Protein AF-0000000072265181 (afdb_homodimer)

InterPro domains:
  IPR001845 HTH ArsR-type DNA-binding domain [PF01022] (28-72)
  IPR001845 HTH ArsR-type DNA-binding domain [PR00778] (22-37)
  IPR001845 HTH ArsR-type DNA-binding domain [PR00778] (54-69)
  IPR001845 HTH ArsR-type DNA-binding domain [PR00778] (69-84)
  IPR001845 HTH ArsR-type DNA-binding domain [PS50987] (10-104)
  IPR001845 HTH ArsR-type DNA-binding domain [SM00418] (20-98)
  IPR011991 ArsR-like helix-turn-helix domain [cd00090] (22-88)
  IPR036388 Winged helix-like DNA-binding domain superfamily [G3DSA:1.10.10.10] (6-107)
  IPR036390 Winged helix DNA-binding domain superfamily [SSF46785] (11-101)
  IPR051011 Metal-responsive transcriptional regulator [PTHR43132] (14-103)

Secondary structure (DSSP, 8-state):
--TTSS-HHHHHHHHHHHHHHHHHH-SHHHHHHHHHHHS--EEHHHHHHHH-PPTTHHHHHHHHHHHTTSEEEEEETTEEEEEE-SSHHHHHHHHHIIIIISGGGG-/--TTSS-HHHHHHHHHHHHHHHHHH-SHHHHHHHHHHHS--EEHHHHHHHH-PPTTHHHHHHHHHHHTTSEEEEEETTEEEEEE-SSHHHHHHHHHIIIIISGGGG-

Solvent-accessible surface area (backbone atoms only — not comparable to full-atom values): 11693 Å² total; per-residue (Å²): 133,67,69,76,75,50,50,66,66,55,48,50,53,50,26,45,56,50,12,51,53,30,45,65,43,27,34,39,68,43,35,50,50,53,53,54,24,70,76,39,72,43,36,61,68,55,48,30,69,72,69,66,47,52,82,66,56,40,57,51,44,52,47,54,37,40,75,70,61,42,34,48,74,49,76,54,93,94,42,53,31,38,31,54,35,95,44,69,58,44,55,49,49,53,45,48,41,54,58,58,55,53,52,61,57,73,107,132,66,71,77,75,49,51,66,66,56,48,50,53,50,27,43,54,50,12,52,53,30,45,65,43,28,33,39,68,41,34,50,50,53,53,55,25,70,76,40,71,44,37,61,67,55,48,29,68,72,70,65,47,51,82,67,56,42,58,51,46,52,47,53,37,40,76,68,61,42,33,48,76,48,77,55,93,94,42,52,31,36,32,54,35,95,43,70,58,44,55,48,49,52,47,48,40,54,60,60,54,54,52,61,58,73,105

Nearest PDB structures (foldseek):
  3pqk-assembly2_D  TM=9.375E-01  e=7.322E-11  Xylella fastidiosa
  3pqj-assembly2_C  TM=9.089E-01  e=2.698E-10  Xylella fastidiosa
  6o8o-assembly2_D  TM=9.304E-01  e=1.712E-08  Rhodobacter capsulatus
  6o8m-assembly1_A  TM=9.553E-01  e=7.104E-08  Rhodobacter capsulatus
  4ooi-assembly1_A  TM=9.614E-01  e=3.965E-07  Vibrio cholerae O1 biovar El Tor str. N16961

pLDDT: mean 86.35, std 15.57, range [28.67, 97.94]

Foldseek 3Di:
DCCPPQPPVNVVVVVVLVVVLCVLCVDPLLLVVLLVLLVHKDWLVRSCVVVVDDPPVSVVNVVSCVVNVQWDWDDDDPIIMIHGDPDPNSVVSVVCCVVPVVVVVVD/DCCPPQPPVNVVVVVVLVVVLCVLCVDPLLLVVLLVLLVHKDWLVRSCVVVVDDPPVSVVNVVSCVVNVQWDWDDDDPIIMIHGDPDPNSVVSVVCCVVPVVVVVVD

Sequence (214 aa):
MDTRLVTREQMEARANEVAELLKTLSHPARLMLACTLAEGEYSVGELEEMLGIRQPTLSQQLGVLREADIVETRREAKQIYYRLVETKAAKLIDALYGIFCKEGTDSMDTRLVTREQMEARANEVAELLKTLSHPARLMLACTLAEGEYSVGELEEMLGIRQPTLSQQLGVLREADIVETRREAKQIYYRLVETKAAKLIDALYGIFCKEGTDS

Organism: Brucella abortus (strain 2308) (NCBI:txid359391)

Radius of gyration: 18.66 Å; Cα contacts (8 Å, |Δi|>4): 256; chains: 2; bounding box: 38×56×42 Å

Structure (mmCIF, N/CA/C/O backbone):
data_AF-0000000072265181-model_v1
#
loop_
_entity.id
_entity.type
_entity.pdbx_description
1 polymer 'Bacterial regulatory protein, ArsR family'
#
loop_
_atom_site.group_PDB
_atom_site.id
_atom_site.type_symbol
_atom_site.label_atom_id
_atom_site.label_alt_id
_atom_site.label_comp_id
_atom_site.label_asym_id
_atom_site.label_entity_id
_atom_site.label_seq_id
_atom_site.pdbx_PDB_ins_code
_atom_site.Cartn_x
_atom_site.Cartn_y
_atom_site.Cartn_z
_atom_site.occupancy
_atom_site.B_iso_or_equiv
_atom_site.auth_seq_id
_atom_site.auth_comp_id
_atom_site.auth_asym_id
_atom_site.auth_atom_id
_atom_site.pdbx_PDB_model_num
ATOM 1 N N . MET A 1 1 ? 14.914 -8.523 -13.258 1 34.69 1 MET A N 1
ATOM 2 C CA . MET A 1 1 ? 15.578 -8.398 -11.961 1 34.69 1 MET A CA 1
ATOM 3 C C . MET A 1 1 ? 15.289 -9.609 -11.086 1 34.69 1 MET A C 1
ATOM 5 O O . MET A 1 1 ? 14.133 -9.992 -10.914 1 34.69 1 MET A O 1
ATOM 9 N N . ASP A 1 2 ? 16.234 -10.539 -10.82 1 42.81 2 ASP A N 1
ATOM 10 C CA . ASP A 1 2 ? 16.203 -11.945 -10.445 1 42.81 2 ASP A CA 1
ATOM 11 C C . ASP A 1 2 ? 15.625 -12.125 -9.039 1 42.81 2 ASP A C 1
ATOM 13 O O . ASP A 1 2 ? 16.297 -11.859 -8.047 1 42.81 2 ASP A O 1
ATOM 17 N N . THR A 1 3 ? 14.43 -11.641 -8.797 1 48.19 3 THR A N 1
ATOM 18 C CA . THR A 1 3 ? 13.812 -12.227 -7.617 1 48.19 3 THR A CA 1
ATOM 19 C C . THR A 1 3 ? 14.359 -13.625 -7.359 1 48.19 3 THR A C 1
ATOM 21 O O . THR A 1 3 ? 14.016 -14.258 -6.359 1 48.19 3 THR A O 1
ATOM 24 N N . ARG A 1 4 ? 15.023 -14.18 -8.438 1 48.34 4 ARG A N 1
ATOM 25 C CA . ARG A 1 4 ? 15.602 -15.516 -8.453 1 48.34 4 ARG A CA 1
ATOM 26 C C . ARG A 1 4 ? 16.594 -15.703 -7.305 1 48.34 4 ARG A C 1
ATOM 28 O O . ARG A 1 4 ? 16.75 -16.812 -6.785 1 48.34 4 ARG A O 1
ATOM 35 N N . LEU A 1 5 ? 17.406 -14.539 -7.031 1 56.09 5 LEU A N 1
ATOM 36 C CA . LEU A 1 5 ? 18.5 -14.836 -6.113 1 56.09 5 LEU A CA 1
ATOM 37 C C . LEU A 1 5 ? 18.047 -14.688 -4.664 1 56.09 5 LEU A C 1
ATOM 39 O O . LEU A 1 5 ? 18.812 -14.977 -3.738 1 56.09 5 LEU A O 1
ATOM 43 N N . VAL A 1 6 ? 16.891 -14.07 -4.543 1 62.47 6 VAL A N 1
ATOM 44 C CA . VAL A 1 6 ? 16.531 -13.93 -3.135 1 62.47 6 VAL A CA 1
ATOM 45 C C . VAL A 1 6 ? 15.906 -15.227 -2.631 1 62.47 6 VAL A C 1
ATOM 47 O O . VAL A 1 6 ? 15.117 -15.859 -3.342 1 62.47 6 VAL A O 1
ATOM 50 N N . THR A 1 7 ? 16.609 -15.82 -1.624 1 75.56 7 THR A N 1
ATOM 51 C CA . THR A 1 7 ? 16.062 -17.031 -1.011 1 75.56 7 THR A CA 1
ATOM 52 C C . THR A 1 7 ? 14.594 -16.812 -0.619 1 75.56 7 THR A C 1
ATOM 54 O O . THR A 1 7 ? 14.141 -15.664 -0.517 1 75.56 7 THR A O 1
ATOM 57 N N . ARG A 1 8 ? 13.836 -17.812 -0.642 1 80.44 8 ARG A N 1
ATOM 58 C CA . ARG A 1 8 ? 12.438 -17.781 -0.222 1 80.44 8 ARG A CA 1
ATOM 59 C C . ARG A 1 8 ? 12.289 -17.094 1.126 1 80.44 8 ARG A C 1
ATOM 61 O O . ARG A 1 8 ? 11.344 -16.328 1.337 1 80.44 8 ARG A O 1
ATOM 68 N N . GLU A 1 9 ? 13.234 -17.359 2.012 1 83.25 9 GLU A N 1
ATOM 69 C CA . GLU A 1 9 ? 13.195 -16.781 3.35 1 83.25 9 GLU A CA 1
ATOM 70 C C . GLU A 1 9 ? 13.352 -15.258 3.299 1 83.25 9 GLU A C 1
ATOM 72 O O . GLU A 1 9 ? 12.695 -14.539 4.043 1 83.25 9 GLU A O 1
ATOM 77 N N . GLN A 1 10 ? 14.219 -14.852 2.512 1 83.44 10 GLN A N 1
ATOM 78 C CA . GLN A 1 10 ? 14.453 -13.422 2.361 1 83.44 10 GLN A CA 1
ATOM 79 C C . GLN A 1 10 ? 13.242 -12.727 1.738 1 83.44 10 GLN A C 1
ATOM 81 O O . GLN A 1 10 ? 12.883 -11.617 2.131 1 83.44 10 GLN A O 1
ATOM 86 N N . MET A 1 11 ? 12.664 -13.438 0.841 1 83 11 MET A N 1
ATOM 87 C CA . MET A 1 11 ? 11.461 -12.891 0.211 1 83 11 MET A CA 1
ATOM 88 C C . MET A 1 11 ? 10.328 -12.75 1.225 1 83 11 MET A C 1
ATOM 90 O O . MET A 1 11 ? 9.633 -11.734 1.239 1 83 11 MET A O 1
ATOM 94 N N . GLU A 1 12 ? 10.188 -13.711 2.035 1 88.12 12 GLU A N 1
ATOM 95 C CA . GLU A 1 12 ? 9.148 -13.695 3.055 1 88.12 12 GLU A CA 1
ATOM 96 C C . GLU A 1 12 ? 9.367 -12.57 4.055 1 88.12 12 GLU A C 1
ATOM 98 O O . GLU A 1 12 ? 8.414 -11.891 4.457 1 88.12 12 GLU A O 1
ATOM 103 N N . ALA A 1 13 ? 10.609 -12.43 4.469 1 88.75 13 ALA A N 1
ATOM 104 C CA . ALA A 1 13 ? 10.93 -11.367 5.422 1 88.75 13 ALA A CA 1
ATOM 105 C C . ALA A 1 13 ? 10.633 -9.992 4.832 1 88.75 13 ALA A C 1
ATOM 107 O O . ALA A 1 13 ? 10.07 -9.133 5.508 1 88.75 13 ALA A O 1
ATOM 108 N N . ARG A 1 14 ? 10.984 -9.836 3.648 1 87.56 14 ARG A N 1
ATOM 109 C CA . ARG A 1 14 ? 10.734 -8.562 2.979 1 87.56 14 ARG A CA 1
ATOM 110 C C . ARG A 1 14 ? 9.242 -8.328 2.777 1 87.56 14 ARG A C 1
ATOM 112 O O . ARG A 1 14 ? 8.75 -7.219 2.973 1 87.56 14 ARG A O 1
ATOM 119 N N . ALA A 1 15 ? 8.617 -9.43 2.369 1 90.44 15 ALA A N 1
ATOM 120 C CA . ALA A 1 15 ? 7.168 -9.336 2.189 1 90.44 15 ALA A CA 1
ATOM 121 C C . ALA A 1 15 ? 6.48 -8.938 3.492 1 90.44 15 ALA A C 1
ATOM 123 O O . ALA A 1 15 ? 5.535 -8.141 3.486 1 90.44 15 ALA A O 1
ATOM 124 N N . ASN A 1 16 ? 6.969 -9.453 4.609 1 93.44 16 ASN A N 1
ATOM 125 C CA . ASN A 1 16 ? 6.402 -9.109 5.91 1 93.44 16 ASN A CA 1
ATOM 126 C C . ASN A 1 16 ? 6.605 -7.637 6.242 1 93.44 16 ASN A C 1
ATOM 128 O O . ASN A 1 16 ? 5.684 -6.973 6.723 1 93.44 16 ASN A O 1
ATOM 132 N N . GLU A 1 17 ? 7.738 -7.199 6.016 1 90.06 17 GLU A N 1
ATOM 133 C CA . GLU A 1 17 ? 8.055 -5.793 6.27 1 90.06 17 GLU A CA 1
ATOM 134 C C . GLU A 1 17 ? 7.18 -4.875 5.422 1 90.06 17 GLU A C 1
ATOM 136 O O . GLU A 1 17 ? 6.598 -3.914 5.934 1 90.06 17 GLU A O 1
ATOM 141 N N . VAL A 1 18 ? 7.098 -5.203 4.172 1 91.44 18 VAL A N 1
ATOM 142 C CA . VAL A 1 18 ? 6.336 -4.387 3.236 1 91.44 18 VAL A CA 1
ATOM 143 C C . VAL A 1 18 ? 4.852 -4.441 3.592 1 91.44 18 VAL A C 1
ATOM 145 O O . VAL A 1 18 ? 4.172 -3.414 3.607 1 91.44 18 VAL A O 1
ATOM 148 N N . ALA A 1 19 ? 4.41 -5.633 3.9 1 94.25 19 ALA A N 1
ATOM 149 C CA . ALA A 1 19 ? 3.006 -5.812 4.258 1 94.25 19 ALA A CA 1
ATOM 150 C C . ALA A 1 19 ? 2.635 -4.965 5.473 1 94.25 19 ALA A C 1
ATOM 152 O O . ALA A 1 19 ? 1.549 -4.383 5.523 1 94.25 19 ALA A O 1
ATOM 153 N N . GLU A 1 20 ? 3.488 -4.898 6.418 1 93.31 20 GLU A N 1
ATOM 154 C CA . GLU A 1 20 ? 3.234 -4.094 7.609 1 93.31 20 GLU A CA 1
ATOM 155 C C . GLU A 1 20 ? 3.121 -2.611 7.258 1 93.31 20 GLU A C 1
ATOM 157 O O . GLU A 1 20 ? 2.273 -1.903 7.805 1 93.31 20 GLU A O 1
ATOM 162 N N . LEU A 1 21 ? 3.971 -2.168 6.438 1 91.88 21 LEU A N 1
ATOM 163 C CA . LEU A 1 21 ? 3.928 -0.782 5.988 1 91.88 21 LEU A CA 1
ATOM 164 C C . LEU A 1 21 ? 2.639 -0.5 5.223 1 91.88 21 LEU A C 1
ATOM 166 O O . LEU A 1 21 ? 1.982 0.517 5.457 1 91.88 21 LEU A O 1
ATOM 170 N N . LEU A 1 22 ? 2.295 -1.417 4.285 1 93.25 22 LEU A N 1
ATOM 171 C CA . LEU A 1 22 ? 1.052 -1.284 3.531 1 93.25 22 LEU A CA 1
ATOM 172 C C . LEU A 1 22 ? -0.151 -1.267 4.469 1 93.25 22 LEU A C 1
ATOM 174 O O . LEU A 1 22 ? -1.077 -0.474 4.281 1 93.25 22 LEU A O 1
ATOM 178 N N . LYS A 1 23 ? -0.094 -2.111 5.465 1 94.19 23 LYS A N 1
ATOM 179 C CA . LYS A 1 23 ? -1.174 -2.154 6.445 1 94.19 23 LYS A CA 1
ATOM 180 C C . LYS A 1 23 ? -1.322 -0.815 7.16 1 94.19 23 LYS A C 1
ATOM 182 O O . LYS A 1 23 ? -2.438 -0.32 7.336 1 94.19 23 LYS A O 1
ATOM 187 N N . THR A 1 24 ? -0.286 -0.257 7.551 1 94.31 24 THR A N 1
ATOM 188 C CA . THR A 1 24 ? -0.3 1.027 8.242 1 94.31 24 THR A CA 1
ATOM 189 C C . THR A 1 24 ? -0.913 2.109 7.355 1 94.31 24 THR A C 1
ATOM 191 O O . THR A 1 24 ? -1.647 2.973 7.84 1 94.31 24 THR A O 1
ATOM 194 N N . LEU A 1 25 ? -0.652 2.027 6.07 1 93.31 25 LEU A N 1
ATOM 195 C CA . LEU A 1 25 ? -1.073 3.068 5.137 1 93.31 25 LEU A CA 1
ATOM 196 C C . LEU A 1 25 ? -2.432 2.736 4.527 1 93.31 25 LEU A C 1
ATOM 198 O O . LEU A 1 25 ? -2.971 3.518 3.742 1 93.31 25 LEU A O 1
ATOM 202 N N . SER A 1 26 ? -2.947 1.544 4.863 1 95.38 26 SER A N 1
ATOM 203 C CA . SER A 1 26 ? -4.203 1.103 4.258 1 95.38 26 SER A CA 1
ATOM 204 C C . SER A 1 26 ? -5.402 1.725 4.961 1 95.38 26 SER A C 1
ATOM 206 O O . SER A 1 26 ? -6.523 1.221 4.855 1 95.38 26 SER A O 1
ATOM 208 N N . HIS A 1 27 ? -5.227 2.709 5.699 1 94.31 27 HIS A N 1
ATOM 209 C CA . HIS A 1 27 ? -6.258 3.523 6.332 1 94.31 27 HIS A CA 1
ATOM 210 C C . HIS A 1 27 ? -6.406 4.867 5.629 1 94.31 27 HIS A C 1
ATOM 212 O O . HIS A 1 27 ? -5.438 5.625 5.512 1 94.31 27 HIS A O 1
ATOM 218 N N . PRO A 1 28 ? -7.691 5.176 5.168 1 93.81 28 PRO A N 1
ATOM 219 C CA . PRO A 1 28 ? -7.852 6.375 4.344 1 93.81 28 PRO A CA 1
ATOM 220 C C . PRO A 1 28 ? -7.344 7.637 5.031 1 93.81 28 PRO A C 1
ATOM 222 O O . PRO A 1 28 ? -6.656 8.453 4.41 1 93.81 28 PRO A O 1
ATOM 225 N N . ALA A 1 29 ? -7.633 7.863 6.219 1 94 29 ALA A N 1
ATOM 226 C CA . ALA A 1 29 ? -7.191 9.055 6.938 1 94 29 ALA A CA 1
ATOM 227 C C . ALA A 1 29 ? -5.672 9.117 7.016 1 94 29 ALA A C 1
ATOM 229 O O . ALA A 1 29 ? -5.074 10.172 6.801 1 94 29 ALA A O 1
ATOM 230 N N . ARG A 1 30 ? -5.086 7.98 7.344 1 94.31 30 ARG A N 1
ATOM 231 C CA . ARG A 1 30 ? -3.629 7.934 7.422 1 94.31 30 ARG A CA 1
ATOM 232 C C . ARG A 1 30 ? -2.998 8.172 6.055 1 94.31 30 ARG A C 1
ATOM 234 O O . ARG A 1 30 ? -1.95 8.812 5.949 1 94.31 30 ARG A O 1
ATOM 241 N N . LEU A 1 31 ? -3.602 7.59 5.07 1 92 31 LEU A N 1
ATOM 242 C CA . LEU A 1 31 ? -3.105 7.801 3.715 1 92 31 LEU A CA 1
ATOM 243 C C . LEU A 1 31 ? -3.168 9.273 3.334 1 92 31 LEU A C 1
ATOM 245 O O . LEU A 1 31 ? -2.211 9.82 2.779 1 92 31 LEU A O 1
ATOM 249 N N . MET A 1 32 ? -4.312 9.922 3.656 1 92.62 32 MET A N 1
ATOM 250 C CA . MET A 1 32 ? -4.465 11.344 3.369 1 92.62 32 MET A CA 1
ATOM 251 C C . MET A 1 32 ? -3.424 12.164 4.121 1 92.62 32 MET A C 1
ATOM 253 O O . MET A 1 32 ? -2.824 13.086 3.555 1 92.62 32 MET A O 1
ATOM 257 N N . LEU A 1 33 ? -3.211 11.828 5.328 1 94.75 33 LEU A N 1
ATOM 258 C CA . LEU A 1 33 ? -2.211 12.508 6.145 1 94.75 33 LEU A CA 1
ATOM 259 C C . LEU A 1 33 ? -0.817 12.336 5.551 1 94.75 33 LEU A C 1
ATOM 261 O O . LEU A 1 33 ? -0.086 13.312 5.379 1 94.75 33 LEU A O 1
ATOM 265 N N . ALA A 1 34 ? -0.45 11.102 5.23 1 92.81 34 ALA A N 1
ATOM 266 C CA . ALA A 1 34 ? 0.875 10.797 4.695 1 92.81 34 ALA A CA 1
ATOM 267 C C . ALA A 1 34 ? 1.109 11.516 3.371 1 92.81 34 ALA A C 1
ATOM 269 O O . ALA A 1 34 ? 2.191 12.062 3.135 1 92.81 34 ALA A O 1
ATOM 270 N N . CYS A 1 35 ? 0.095 11.492 2.525 1 89.44 35 CYS A N 1
ATOM 271 C CA . CYS A 1 35 ? 0.212 12.156 1.232 1 89.44 35 CYS A CA 1
ATOM 272 C C . CYS A 1 35 ? 0.384 13.664 1.407 1 89.44 35 CYS A C 1
ATOM 274 O O . CYS A 1 35 ? 1.188 14.281 0.709 1 89.44 35 CYS A O 1
ATOM 276 N N . THR A 1 36 ? -0.396 14.273 2.248 1 90.69 36 THR A N 1
ATOM 277 C CA . THR A 1 36 ? -0.281 15.695 2.529 1 90.69 36 THR A CA 1
ATOM 278 C C . THR A 1 36 ? 1.115 16.031 3.041 1 90.69 36 THR A C 1
ATOM 280 O O . THR A 1 36 ? 1.732 17 2.584 1 90.69 36 THR A O 1
ATOM 283 N N . LEU A 1 37 ? 1.674 15.195 3.867 1 92.88 37 LEU A N 1
ATOM 284 C CA . LEU A 1 37 ? 2.971 15.445 4.492 1 92.88 37 LEU A CA 1
ATOM 285 C C . LEU A 1 37 ? 4.105 15.203 3.498 1 92.88 37 LEU A C 1
ATOM 287 O O . LEU A 1 37 ? 5.238 15.625 3.734 1 92.88 37 LEU A O 1
ATOM 291 N N . ALA A 1 38 ? 3.797 14.469 2.443 1 88.19 38 ALA A N 1
ATOM 292 C CA . ALA A 1 38 ? 4.77 14.336 1.364 1 88.19 38 ALA A CA 1
ATOM 293 C C . ALA A 1 38 ? 5.012 15.68 0.676 1 88.19 38 ALA A C 1
ATOM 295 O O . ALA A 1 38 ? 6.055 15.891 0.055 1 88.19 38 ALA A O 1
ATOM 296 N N . GLU A 1 39 ? 4.062 16.547 0.812 1 86.69 39 GLU A N 1
ATOM 297 C CA . GLU A 1 39 ? 4.145 17.844 0.149 1 86.69 39 GLU A CA 1
ATOM 298 C C . GLU A 1 39 ? 4.875 18.859 1.02 1 86.69 39 GLU A C 1
ATOM 300 O O . GLU A 1 39 ? 5.281 19.922 0.537 1 86.69 39 GLU A O 1
ATOM 305 N N . GLY A 1 40 ? 4.949 18.562 2.301 1 90.81 40 GLY A N 1
ATOM 306 C CA . GLY A 1 40 ? 5.613 19.5 3.199 1 90.81 40 GLY A CA 1
ATOM 307 C C . GLY A 1 40 ? 5.355 19.203 4.664 1 90.81 40 GLY A C 1
ATOM 308 O O . GLY A 1 40 ? 4.801 18.156 5.004 1 90.81 40 GLY A O 1
ATOM 309 N N . GLU A 1 41 ? 5.898 20.078 5.48 1 95.88 41 GLU A N 1
ATOM 310 C CA . GLU A 1 41 ? 5.695 20.031 6.926 1 95.88 41 GLU A CA 1
ATOM 311 C C . GLU A 1 41 ? 4.461 20.828 7.336 1 95.88 41 GLU A C 1
ATOM 313 O O . GLU A 1 41 ? 4.234 21.938 6.84 1 95.88 41 GLU A O 1
ATOM 318 N N . TYR A 1 42 ? 3.633 20.25 8.227 1 97 42 TYR A N 1
ATOM 319 C CA . TYR A 1 42 ? 2.422 20.938 8.664 1 97 42 TYR A CA 1
ATOM 320 C C . TYR A 1 42 ? 2.184 20.734 10.148 1 97 42 TYR A C 1
ATOM 322 O O . TYR A 1 42 ? 2.547 19.688 10.703 1 97 42 TYR A O 1
ATOM 330 N N . SER A 1 43 ? 1.54 21.734 10.734 1 97.5 43 SER A N 1
ATOM 331 C CA . SER A 1 43 ? 1.146 21.609 12.133 1 97.5 43 SER A CA 1
ATOM 332 C C . SER A 1 43 ? -0.124 20.781 12.281 1 97.5 43 SER A C 1
ATOM 334 O O . SER A 1 43 ? -0.859 20.578 11.312 1 97.5 43 SER A O 1
ATOM 336 N N . VAL A 1 44 ? -0.326 20.328 13.547 1 96.88 44 VAL A N 1
ATOM 337 C CA . VAL A 1 44 ? -1.546 19.578 13.836 1 96.88 44 VAL A CA 1
ATOM 338 C C . VAL A 1 44 ? -2.764 20.406 13.422 1 96.88 44 VAL A C 1
ATOM 340 O O . VAL A 1 44 ? -3.693 19.875 12.805 1 96.88 44 VAL A O 1
ATOM 343 N N . GLY A 1 45 ? -2.752 21.656 13.75 1 95.88 45 GLY A N 1
ATOM 344 C CA . GLY A 1 45 ? -3.855 22.547 13.406 1 95.88 45 GLY A CA 1
ATOM 345 C C . GLY A 1 45 ? -4.062 22.688 11.906 1 95.88 45 GLY A C 1
ATOM 346 O O . GLY A 1 45 ? -5.195 22.672 11.43 1 95.88 45 GLY A O 1
ATOM 347 N N . GLU A 1 46 ? -3.029 22.875 11.102 1 96.12 46 GLU A N 1
ATOM 348 C CA . GLU A 1 46 ? -3.1 22.969 9.641 1 96.12 46 GLU A CA 1
ATOM 349 C C . GLU A 1 46 ? -3.662 21.688 9.039 1 96.12 46 GLU A C 1
ATOM 351 O O . GLU A 1 46 ? -4.484 21.734 8.117 1 96.12 46 GLU A O 1
ATOM 356 N N . LEU A 1 47 ? -3.211 20.5 9.555 1 95.75 47 LEU A N 1
ATOM 357 C CA . LEU A 1 47 ? -3.693 19.219 9.07 1 95.75 47 LEU A CA 1
ATOM 358 C C . LEU A 1 47 ? -5.188 19.062 9.328 1 95.75 47 LEU A C 1
ATOM 360 O O . LEU A 1 47 ? -5.93 18.578 8.469 1 95.75 47 LEU A O 1
ATOM 364 N N . GLU A 1 48 ? -5.613 19.5 10.492 1 94.94 48 GLU A N 1
ATOM 365 C CA . GLU A 1 48 ? -7.035 19.453 10.828 1 94.94 48 GLU A CA 1
ATOM 366 C C . GLU A 1 48 ? -7.859 20.281 9.852 1 94.94 48 GLU A C 1
ATOM 368 O O . GLU A 1 48 ? -8.891 19.828 9.359 1 94.94 48 GLU A O 1
ATOM 373 N N . GLU A 1 49 ? -7.402 21.438 9.555 1 93.38 49 GLU A N 1
ATOM 374 C CA . GLU A 1 49 ? -8.109 22.359 8.664 1 93.38 49 GLU A CA 1
ATOM 375 C C . GLU A 1 49 ? -8.094 21.844 7.227 1 93.38 49 GLU A C 1
ATOM 377 O O . GLU A 1 49 ? -9.125 21.875 6.543 1 93.38 49 GLU A O 1
ATOM 382 N N . MET A 1 50 ? -6.992 21.344 6.758 1 91.62 50 MET A N 1
ATOM 383 C CA . MET A 1 50 ? -6.809 20.938 5.367 1 91.62 50 MET A CA 1
ATOM 384 C C . MET A 1 50 ? -7.586 19.656 5.07 1 91.62 50 MET A C 1
ATOM 386 O O . MET A 1 50 ? -8.133 19.5 3.975 1 91.62 50 MET A O 1
ATOM 390 N N . LEU A 1 51 ? -7.613 18.703 6.047 1 92.81 51 LEU A N 1
ATOM 391 C CA . LEU A 1 51 ? -8.117 17.359 5.758 1 92.81 51 LEU A CA 1
ATOM 392 C C . LEU A 1 51 ? -9.492 17.141 6.391 1 92.81 51 LEU A C 1
ATOM 394 O O . LEU A 1 51 ? -10.195 16.203 6.047 1 92.81 51 LEU A O 1
ATOM 398 N N . GLY A 1 52 ? -9.812 17.969 7.363 1 92.75 52 GLY A N 1
ATOM 399 C CA . GLY A 1 52 ? -11.109 17.859 8.016 1 92.75 52 GLY A CA 1
ATOM 400 C C . GLY A 1 52 ? -11.188 16.703 8.984 1 92.75 52 GLY A C 1
ATOM 401 O O . GLY A 1 52 ? -12.281 16.266 9.352 1 92.75 52 GLY A O 1
ATOM 402 N N . ILE A 1 53 ? -10.047 16.109 9.297 1 91.69 53 ILE A N 1
ATOM 403 C CA . ILE A 1 53 ? -9.992 15.062 10.305 1 91.69 53 ILE A CA 1
ATOM 404 C C . ILE A 1 53 ? -9.898 15.68 11.695 1 91.69 53 ILE A C 1
ATOM 406 O O . ILE A 1 53 ? -8.961 16.438 11.977 1 91.69 53 ILE A O 1
ATOM 410 N N . ARG A 1 54 ? -10.828 15.398 12.555 1 92.38 54 ARG A N 1
ATOM 411 C CA . ARG A 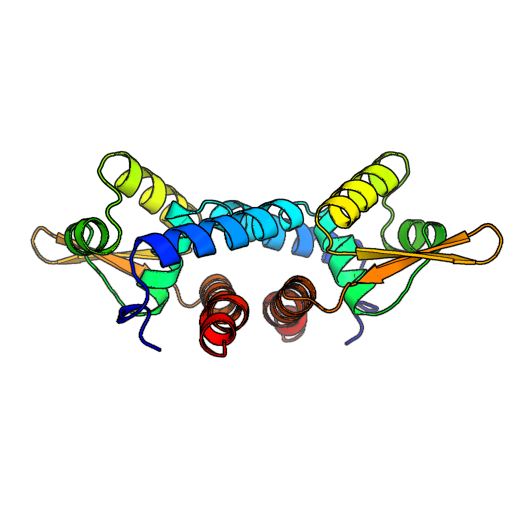1 54 ? -10.914 16.062 13.852 1 92.38 54 ARG A CA 1
ATOM 412 C C . ARG A 1 54 ? -10.336 15.195 14.961 1 92.38 54 ARG A C 1
ATOM 414 O O . ARG A 1 54 ? -10.172 13.984 14.781 1 92.38 54 ARG A O 1
ATOM 421 N N . GLN A 1 55 ? -10.086 15.828 16.016 1 93.44 55 GLN A N 1
ATOM 422 C CA . GLN A 1 55 ? -9.648 15.133 17.219 1 93.44 55 GLN A CA 1
ATOM 423 C C . GLN A 1 55 ? -10.789 14.32 17.828 1 93.44 55 GLN A C 1
ATOM 425 O O . GLN A 1 55 ? -11.961 14.688 17.703 1 93.44 55 GLN A O 1
ATOM 430 N N . PRO A 1 56 ? -10.414 13.133 18.484 1 95.88 56 PRO A N 1
ATOM 431 C CA . PRO A 1 56 ? -9.125 12.508 18.797 1 95.88 56 PRO A CA 1
ATOM 432 C C . PRO A 1 56 ? -8.57 11.688 17.641 1 95.88 56 PRO A C 1
ATOM 434 O O . PRO A 1 56 ? -7.434 11.219 17.688 1 95.88 56 PRO A O 1
ATOM 437 N N . THR A 1 57 ? -9.367 11.516 16.562 1 94.88 57 THR A N 1
ATOM 438 C CA . THR A 1 57 ? -8.992 10.656 15.445 1 94.88 57 THR A CA 1
ATOM 439 C C . THR A 1 57 ? -7.668 11.117 14.836 1 94.88 57 THR A C 1
ATOM 441 O O . THR A 1 57 ? -6.777 10.305 14.586 1 94.88 57 THR A O 1
ATOM 444 N N . LEU A 1 58 ? -7.598 12.406 14.617 1 96.5 58 LEU A N 1
ATOM 445 C CA . LEU A 1 58 ? -6.375 12.953 14.039 1 96.5 58 LEU A CA 1
ATOM 446 C C . LEU A 1 58 ? -5.16 12.555 14.867 1 96.5 58 LEU A C 1
ATOM 448 O O . LEU A 1 58 ? -4.18 12.039 14.328 1 96.5 58 LEU A O 1
ATOM 452 N N . SER A 1 59 ? -5.211 12.781 16.156 1 95.88 59 SER A N 1
ATOM 453 C CA . SER A 1 59 ? -4.102 12.445 17.047 1 95.88 59 SER A CA 1
ATOM 454 C C . SER A 1 59 ? -3.795 10.953 17.016 1 95.88 59 SER A C 1
ATOM 456 O O . SER A 1 59 ? -2.627 10.555 17.016 1 95.88 59 SER A O 1
ATOM 458 N N . GLN A 1 60 ? -4.809 10.242 17.047 1 96.94 60 GLN A N 1
ATOM 459 C CA . GLN A 1 60 ? -4.652 8.789 16.984 1 96.94 60 GLN A CA 1
ATOM 460 C C . GLN A 1 60 ? -3.947 8.359 15.711 1 96.94 60 GLN A C 1
ATOM 462 O O . GLN A 1 60 ? -3.006 7.562 15.75 1 96.94 60 GLN A O 1
ATOM 467 N N . GLN A 1 61 ? -4.422 8.852 14.609 1 96.88 61 GLN A N 1
ATOM 468 C CA . GLN A 1 61 ? -3.846 8.469 13.328 1 96.88 61 GLN A CA 1
ATOM 469 C C . GLN A 1 61 ? -2.406 8.961 13.203 1 96.88 61 GLN A C 1
ATOM 471 O O . GLN A 1 61 ? -1.545 8.25 12.68 1 96.88 61 GLN A O 1
ATOM 476 N N . LEU A 1 62 ? -2.18 10.156 13.656 1 97.25 62 LEU A N 1
ATOM 477 C CA . LEU A 1 62 ? -0.815 10.672 13.68 1 97.25 62 LEU A CA 1
ATOM 478 C C . LEU A 1 62 ? 0.071 9.82 14.586 1 97.25 62 LEU A C 1
ATOM 480 O O . LEU A 1 62 ? 1.247 9.609 14.281 1 97.25 62 LEU A O 1
ATOM 484 N N . GLY A 1 63 ? -0.491 9.352 15.703 1 97.38 63 GLY A N 1
ATOM 485 C CA . GLY A 1 63 ? 0.233 8.461 16.594 1 97.38 63 GLY A CA 1
ATOM 486 C C . GLY A 1 63 ? 0.652 7.16 15.922 1 97.38 63 GLY A C 1
ATOM 487 O O . GLY A 1 63 ? 1.779 6.699 16.109 1 97.38 63 GLY A O 1
ATOM 488 N N . VAL A 1 64 ? -0.196 6.566 15.188 1 97 64 VAL A N 1
ATOM 489 C CA . VAL A 1 64 ? 0.091 5.336 14.461 1 97 64 VAL A CA 1
ATOM 490 C C . VAL A 1 64 ? 1.231 5.57 13.477 1 97 64 VAL A C 1
ATOM 492 O O . VAL A 1 64 ? 2.152 4.758 13.375 1 97 64 VAL A O 1
ATOM 495 N N . LEU A 1 65 ? 1.154 6.688 12.719 1 96.06 65 LEU A N 1
ATOM 496 C CA . LEU A 1 65 ? 2.184 7.02 11.742 1 96.06 65 LEU A CA 1
ATOM 497 C C . LEU A 1 65 ? 3.529 7.242 12.422 1 96.06 65 LEU A C 1
ATOM 499 O O . LEU A 1 65 ? 4.57 6.855 11.883 1 96.06 65 LEU A O 1
ATOM 503 N N . ARG A 1 66 ? 3.51 7.844 13.594 1 95.62 66 ARG A N 1
ATOM 504 C CA . ARG A 1 66 ? 4.738 8.062 14.352 1 95.62 66 ARG A CA 1
ATOM 505 C C . ARG A 1 66 ? 5.34 6.738 14.805 1 95.62 66 ARG A C 1
ATOM 507 O O . ARG A 1 66 ? 6.547 6.516 14.664 1 95.62 66 ARG A O 1
ATOM 514 N N . GLU A 1 67 ? 4.535 5.902 15.359 1 95.06 67 GLU A N 1
ATOM 515 C CA . GLU A 1 67 ? 4.988 4.605 15.852 1 95.06 67 GLU A CA 1
ATOM 516 C C . GLU A 1 67 ? 5.582 3.764 14.727 1 95.06 67 GLU A C 1
ATOM 518 O O . GLU A 1 67 ? 6.504 2.98 14.953 1 95.06 67 GLU A O 1
ATOM 523 N N . ALA A 1 68 ? 5.074 3.949 13.578 1 92.88 68 ALA A N 1
ATOM 524 C CA . ALA A 1 68 ? 5.543 3.205 12.414 1 92.88 68 ALA A CA 1
ATOM 525 C C . ALA A 1 68 ? 6.754 3.885 11.781 1 92.88 68 ALA A C 1
ATOM 527 O O . ALA A 1 68 ? 7.254 3.439 10.742 1 92.88 68 ALA A O 1
ATOM 528 N N . ASP A 1 69 ? 7.207 4.977 12.312 1 92.88 69 ASP A N 1
ATOM 529 C CA . ASP A 1 69 ? 8.359 5.738 11.844 1 92.88 69 ASP A CA 1
ATOM 530 C C . ASP A 1 69 ? 8.133 6.277 10.438 1 92.88 69 ASP A C 1
ATOM 532 O O . ASP A 1 69 ? 9.062 6.297 9.617 1 92.88 69 ASP A O 1
ATOM 536 N N . ILE A 1 70 ? 7.008 6.605 10.141 1 93.44 70 ILE A N 1
ATOM 537 C CA . ILE A 1 70 ? 6.648 7.18 8.844 1 93.44 70 ILE A CA 1
ATOM 538 C C . ILE A 1 70 ? 6.75 8.703 8.914 1 93.44 70 ILE A C 1
ATOM 540 O O . ILE A 1 70 ? 7.141 9.344 7.938 1 93.44 70 ILE A O 1
ATOM 544 N N . VAL A 1 71 ? 6.41 9.242 10.094 1 96.12 71 VAL A N 1
ATOM 545 C CA . VAL A 1 71 ? 6.48 10.688 10.281 1 96.12 71 VAL A CA 1
ATOM 546 C C . VAL A 1 71 ? 7.316 11 11.523 1 96.12 71 VAL A C 1
ATOM 548 O O . VAL A 1 71 ? 7.504 10.141 12.391 1 96.12 71 VAL A O 1
ATOM 551 N N . GLU A 1 72 ? 7.844 12.094 11.555 1 96.19 72 GLU A N 1
ATOM 552 C CA . GLU A 1 72 ? 8.523 12.633 12.727 1 96.19 72 GLU A CA 1
ATOM 553 C C . GLU A 1 72 ? 7.961 14 13.109 1 96.19 72 GLU A C 1
ATOM 555 O O . GLU A 1 72 ? 7.238 14.617 12.328 1 96.19 72 GLU A O 1
ATOM 560 N N . THR A 1 73 ? 8.266 14.422 14.344 1 96.62 73 THR A N 1
ATOM 561 C CA . THR A 1 73 ? 7.68 15.648 14.867 1 96.62 73 THR A CA 1
ATOM 562 C C . THR A 1 73 ? 8.766 16.609 15.328 1 96.62 73 THR A C 1
ATOM 564 O O . THR A 1 73 ? 9.883 16.188 15.648 1 96.62 73 THR A O 1
ATOM 567 N N . ARG A 1 74 ? 8.469 17.797 15.227 1 96.38 74 ARG A N 1
ATOM 568 C CA . ARG A 1 74 ? 9.227 18.859 15.875 1 96.38 74 ARG A CA 1
ATOM 569 C C . ARG A 1 74 ? 8.305 19.859 16.562 1 96.38 74 ARG A C 1
ATOM 571 O O . ARG A 1 74 ? 7.164 20.047 16.125 1 96.38 74 ARG A O 1
ATOM 578 N N . ARG A 1 75 ? 8.789 20.391 17.641 1 96 75 ARG A N 1
ATOM 579 C CA . ARG A 1 75 ? 8 21.359 18.391 1 96 75 ARG A CA 1
ATOM 580 C C . ARG A 1 75 ? 8.547 22.781 18.188 1 96 75 ARG A C 1
ATOM 582 O O . ARG A 1 75 ? 9.758 22.984 18.234 1 96 75 ARG A O 1
ATOM 589 N N . GLU A 1 76 ? 7.688 23.672 17.859 1 95.44 76 GLU A N 1
ATOM 590 C CA . GLU A 1 76 ? 7.992 25.094 17.797 1 95.44 76 GLU A CA 1
ATOM 591 C C . GLU A 1 76 ? 6.965 25.906 18.578 1 95.44 76 GLU A C 1
ATOM 593 O O . GLU A 1 76 ? 5.797 25.984 18.188 1 95.44 76 GLU A O 1
ATOM 598 N N . ALA A 1 77 ? 7.531 26.594 19.641 1 94.19 77 ALA A N 1
ATOM 599 C CA . ALA A 1 77 ? 6.621 27.297 20.547 1 94.19 77 ALA A CA 1
ATOM 600 C C . ALA A 1 77 ? 5.551 26.344 21.078 1 94.19 77 ALA A C 1
ATOM 602 O O . ALA A 1 77 ? 5.863 25.328 21.703 1 94.19 77 ALA A O 1
ATOM 603 N N . LYS A 1 78 ? 4.277 26.594 20.859 1 94.12 78 LYS A N 1
ATOM 604 C CA . LYS A 1 78 ? 3.201 25.781 21.406 1 94.12 78 LYS A CA 1
ATOM 605 C C . LYS A 1 78 ? 2.635 24.844 20.328 1 94.12 78 LYS A C 1
ATOM 607 O O . LYS A 1 78 ? 1.605 24.203 20.547 1 94.12 78 LYS A O 1
ATOM 612 N N . GLN A 1 79 ? 3.297 24.766 19.172 1 95.94 79 GLN A N 1
ATOM 613 C CA . GLN A 1 79 ? 2.758 23.969 18.078 1 95.94 79 GLN A CA 1
ATOM 614 C C . GLN A 1 79 ? 3.66 22.781 17.766 1 95.94 79 GLN A C 1
ATOM 616 O O . GLN A 1 79 ? 4.887 22.891 17.844 1 95.94 79 GLN A O 1
ATOM 621 N N . ILE A 1 80 ? 3.002 21.641 17.484 1 97.31 80 ILE A N 1
ATOM 622 C CA . ILE A 1 80 ? 3.711 20.453 17.016 1 97.31 80 ILE A CA 1
ATOM 623 C C . ILE A 1 80 ? 3.59 20.344 15.5 1 97.31 80 ILE A C 1
ATOM 625 O O . ILE A 1 80 ? 2.488 20.406 14.953 1 97.31 80 ILE A O 1
ATOM 629 N N . TYR A 1 81 ? 4.727 20.188 14.859 1 97.94 81 TYR A N 1
ATOM 630 C CA . TYR A 1 81 ? 4.773 20.031 13.414 1 97.94 81 TYR A CA 1
ATOM 631 C C . TYR A 1 81 ? 5.156 18.609 13.016 1 97.94 81 TYR A C 1
ATOM 633 O O . TYR A 1 81 ? 6 17.984 13.664 1 97.94 81 TYR A O 1
ATOM 641 N N . TYR A 1 82 ? 4.492 18.172 11.945 1 97.62 82 TYR A N 1
ATOM 642 C CA . TYR A 1 82 ? 4.777 16.844 11.406 1 97.62 82 TYR A CA 1
ATOM 643 C C . TYR A 1 82 ? 5.43 16.953 10.031 1 97.62 82 TYR A C 1
ATOM 645 O O . TYR A 1 82 ? 5.059 17.812 9.227 1 97.62 82 TYR A O 1
ATOM 653 N N . ARG A 1 83 ? 6.348 16.047 9.734 1 95.38 83 ARG A N 1
ATOM 654 C CA . ARG A 1 83 ? 6.902 15.867 8.398 1 95.38 83 ARG A CA 1
ATOM 655 C C . ARG A 1 83 ? 7.125 14.391 8.086 1 95.38 83 ARG A C 1
ATOM 657 O O . ARG A 1 83 ? 7.27 13.57 9 1 95.38 83 ARG A O 1
ATOM 664 N N . LEU A 1 84 ? 7.086 14.086 6.805 1 93.69 84 LEU A N 1
ATOM 665 C CA . LEU A 1 84 ? 7.359 12.727 6.359 1 93.69 84 LEU A CA 1
ATOM 666 C C . LEU A 1 84 ? 8.844 12.391 6.504 1 93.69 84 LEU A C 1
ATOM 668 O O . LEU A 1 84 ? 9.703 13.211 6.188 1 93.69 84 LEU A O 1
ATOM 672 N N . VAL A 1 85 ? 9.109 11.234 7.117 1 89.69 85 VAL A N 1
ATOM 673 C CA . VAL A 1 85 ? 10.484 10.773 7.223 1 89.69 85 VAL A CA 1
ATOM 674 C C . VAL A 1 85 ? 10.969 10.273 5.863 1 89.69 85 VAL A C 1
ATOM 676 O O . VAL A 1 85 ? 10.227 9.594 5.148 1 89.69 85 VAL A O 1
ATOM 679 N N . GLU A 1 86 ? 12.195 10.758 5.426 1 74.44 86 GLU A N 1
ATOM 680 C CA . GLU A 1 86 ? 12.789 10.328 4.164 1 74.44 86 GLU A CA 1
ATOM 681 C C . GLU A 1 86 ? 13.203 8.859 4.223 1 74.44 86 GLU A C 1
ATOM 683 O O . GLU A 1 86 ? 14.297 8.539 4.691 1 74.44 86 GLU A O 1
ATOM 688 N N . THR A 1 87 ? 12.203 8.039 4.086 1 79.81 87 THR A N 1
ATOM 689 C CA . THR A 1 87 ? 12.461 6.602 4.141 1 79.81 87 THR A CA 1
ATOM 690 C C . THR A 1 87 ? 11.734 5.879 3.01 1 79.81 87 THR A C 1
ATOM 692 O O . THR A 1 87 ? 11.297 6.508 2.041 1 79.81 87 THR A O 1
ATOM 695 N N . LYS A 1 88 ? 11.781 4.637 3.002 1 80.12 88 LYS A N 1
ATOM 696 C CA . LYS A 1 88 ? 11.047 3.762 2.094 1 80.12 88 LYS A CA 1
ATOM 697 C C . LYS A 1 88 ? 9.57 4.145 2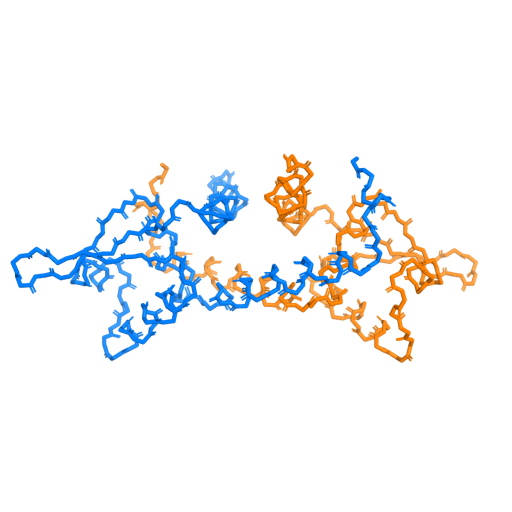.035 1 80.12 88 LYS A C 1
ATOM 699 O O . LYS A 1 88 ? 8.945 4.09 0.971 1 80.12 88 LYS A O 1
ATOM 704 N N . ALA A 1 89 ? 9.109 4.719 3.09 1 84 89 ALA A N 1
ATOM 705 C CA . ALA A 1 89 ? 7.711 5.145 3.158 1 84 89 ALA A CA 1
ATOM 706 C C . ALA A 1 89 ? 7.457 6.344 2.254 1 84 89 ALA A C 1
ATOM 708 O O . ALA A 1 89 ? 6.441 6.402 1.56 1 84 89 ALA A O 1
ATOM 709 N N . ALA A 1 90 ? 8.406 7.246 2.275 1 86.31 90 ALA A N 1
ATOM 710 C CA . ALA A 1 90 ? 8.273 8.43 1.434 1 86.31 90 ALA A CA 1
ATOM 711 C C . ALA A 1 90 ? 8.273 8.055 -0.045 1 86.31 90 ALA A C 1
ATOM 713 O O . ALA A 1 90 ? 7.5 8.609 -0.831 1 86.31 90 ALA A O 1
ATOM 714 N N . LYS A 1 91 ? 9.078 7.141 -0.367 1 88.5 91 LYS A N 1
ATOM 715 C CA . LYS A 1 91 ? 9.133 6.668 -1.747 1 88.5 91 LYS A CA 1
ATOM 716 C C . LYS A 1 91 ? 7.82 5.996 -2.15 1 88.5 91 LYS A C 1
ATOM 718 O O . LYS A 1 91 ? 7.348 6.172 -3.273 1 88.5 91 LYS A O 1
ATOM 723 N N . LEU A 1 92 ? 7.305 5.242 -1.232 1 89.62 92 LEU A N 1
ATOM 724 C CA . LEU A 1 92 ? 6.035 4.57 -1.492 1 89.62 92 LEU A CA 1
ATOM 725 C C . LEU A 1 92 ? 4.91 5.582 -1.68 1 89.62 92 LEU A C 1
ATOM 727 O O . LEU A 1 92 ? 4.117 5.469 -2.615 1 89.62 92 LEU A O 1
ATOM 731 N N . ILE A 1 93 ? 4.898 6.539 -0.853 1 87 93 ILE A N 1
ATOM 732 C CA . ILE A 1 93 ? 3.869 7.57 -0.926 1 87 93 ILE A CA 1
ATOM 733 C C . ILE A 1 93 ? 3.984 8.32 -2.252 1 87 93 ILE A C 1
ATOM 735 O O . ILE A 1 93 ? 2.975 8.617 -2.895 1 87 93 ILE A O 1
ATOM 739 N N . ASP A 1 94 ? 5.172 8.617 -2.686 1 86.44 94 ASP A N 1
ATOM 740 C CA . ASP A 1 94 ? 5.398 9.266 -3.971 1 86.44 94 ASP A CA 1
ATOM 741 C C . ASP A 1 94 ? 4.898 8.398 -5.121 1 86.44 94 ASP A C 1
ATOM 743 O O . ASP A 1 94 ? 4.316 8.906 -6.082 1 86.44 94 ASP A O 1
ATOM 747 N N . ALA A 1 95 ? 5.188 7.164 -5.016 1 87.31 95 ALA A N 1
ATOM 748 C CA . ALA A 1 95 ? 4.711 6.234 -6.035 1 87.31 95 ALA A CA 1
ATOM 749 C C . ALA A 1 95 ? 3.188 6.211 -6.09 1 87.31 95 ALA A C 1
ATOM 751 O O . ALA A 1 95 ? 2.6 6.203 -7.172 1 87.31 95 ALA A O 1
ATOM 752 N N . LEU A 1 96 ? 2.57 6.164 -4.918 1 85.94 96 LEU A N 1
ATOM 753 C CA . LEU A 1 96 ? 1.114 6.16 -4.848 1 85.94 96 LEU A CA 1
ATOM 754 C C . LEU A 1 96 ? 0.536 7.41 -5.504 1 85.94 96 LEU A C 1
ATOM 756 O O . LEU A 1 96 ? -0.431 7.324 -6.266 1 85.94 96 LEU A O 1
ATOM 760 N N . TYR A 1 97 ? 1.154 8.531 -5.223 1 81.44 97 TYR A N 1
ATOM 761 C CA . TYR A 1 97 ? 0.722 9.781 -5.832 1 81.44 97 TYR A CA 1
ATOM 762 C C . TYR A 1 97 ? 0.826 9.719 -7.352 1 81.44 97 TYR A C 1
ATOM 764 O O . TYR A 1 97 ? -0.091 10.133 -8.062 1 81.44 97 TYR A O 1
ATOM 772 N N . GLY A 1 98 ? 1.877 9.211 -7.836 1 82.56 98 GLY A N 1
ATOM 773 C CA . GLY A 1 98 ? 2.08 9.086 -9.273 1 82.56 98 GLY A CA 1
ATOM 774 C C . GLY A 1 98 ? 1.098 8.141 -9.938 1 82.56 98 GLY A C 1
ATOM 775 O O . GLY A 1 98 ? 0.652 8.391 -11.055 1 82.56 98 GLY A O 1
ATOM 776 N N . ILE A 1 99 ? 0.769 7.16 -9.328 1 83 99 ILE A N 1
ATOM 777 C CA . ILE A 1 99 ? -0.068 6.113 -9.906 1 83 99 ILE A CA 1
ATOM 778 C C . ILE A 1 99 ? -1.537 6.52 -9.82 1 83 99 ILE A C 1
ATOM 780 O O . ILE A 1 99 ? -2.299 6.324 -10.766 1 83 99 ILE A O 1
ATOM 784 N N . PHE A 1 100 ? -1.912 7.156 -8.711 1 78.5 100 PHE A N 1
ATOM 785 C CA . PHE A 1 100 ? -3.344 7.281 -8.461 1 78.5 100 PHE A CA 1
ATOM 786 C C . PHE A 1 100 ? -3.789 8.734 -8.57 1 78.5 100 PHE A C 1
ATOM 788 O O . PHE A 1 100 ? -4.977 9.016 -8.75 1 78.5 100 PHE A O 1
ATOM 795 N N . CYS A 1 101 ? -3.031 9.578 -8.25 1 68.62 101 CYS A N 1
ATOM 796 C CA . CYS A 1 101 ? -3.457 10.977 -8.258 1 68.62 101 CYS A CA 1
ATOM 797 C C . CYS A 1 101 ? -3.076 11.656 -9.562 1 68.62 101 CYS A C 1
ATOM 799 O O . CYS A 1 101 ? -3.76 12.578 -10.008 1 68.62 101 CYS A O 1
ATOM 801 N N . LYS A 1 102 ? -1.873 11.43 -10.023 1 62.03 102 LYS A N 1
ATOM 802 C CA . LYS A 1 102 ? -1.478 12.047 -11.289 1 62.03 102 LYS A CA 1
ATOM 803 C C . LYS A 1 102 ? -2.281 11.477 -12.453 1 62.03 102 LYS A C 1
ATOM 805 O O . LYS A 1 102 ? -2.598 12.188 -13.406 1 62.03 102 LYS A O 1
ATOM 810 N N . GLU A 1 103 ? -2.469 10.141 -12.477 1 54.16 103 GLU A N 1
ATOM 811 C CA . GLU A 1 103 ? -3.238 9.617 -13.602 1 54.16 103 GLU A CA 1
ATOM 812 C C . GLU A 1 103 ? -4.695 10.062 -13.531 1 54.16 103 GLU A C 1
ATOM 814 O O . GLU A 1 103 ? -5.398 10.078 -14.539 1 54.16 103 GLU A O 1
ATOM 819 N N . GLY A 1 104 ? -5.266 10.258 -12.445 1 46.03 104 GLY A N 1
ATOM 820 C CA . GLY A 1 104 ? -6.617 10.789 -12.438 1 46.03 104 GLY A CA 1
ATOM 821 C C . GLY A 1 104 ? -6.727 12.133 -13.133 1 46.03 104 GLY A C 1
ATOM 822 O O . GLY A 1 104 ? -7.832 12.648 -13.336 1 46.03 104 GLY A O 1
ATOM 823 N N . THR A 1 105 ? -5.715 12.953 -13.117 1 39.19 105 THR A N 1
ATOM 824 C CA . THR A 1 105 ? -5.879 14.219 -13.82 1 39.19 105 THR A CA 1
ATOM 825 C C . THR A 1 105 ? -5.98 13.992 -15.328 1 39.19 105 THR A C 1
ATOM 827 O O . THR A 1 105 ? -6.469 14.852 -16.062 1 39.19 105 THR A O 1
ATOM 830 N N . ASP A 1 106 ? -5.391 13.039 -15.883 1 35.5 106 ASP A N 1
ATOM 831 C CA . ASP A 1 106 ? -5.535 13 -17.328 1 35.5 106 ASP A CA 1
ATOM 832 C C . ASP A 1 106 ? -6.938 12.555 -17.734 1 35.5 106 ASP A C 1
ATOM 834 O O . ASP A 1 106 ? -7.227 12.383 -18.922 1 35.5 106 ASP A O 1
ATOM 838 N N . SER A 1 107 ? -7.961 12.305 -16.922 1 28.67 107 SER A N 1
ATOM 839 C CA . SER A 1 107 ? -9.172 12.414 -17.734 1 28.67 107 SER A CA 1
ATOM 840 C C . SER A 1 107 ? -9.453 13.867 -18.109 1 28.67 107 SER A C 1
ATOM 842 O O . SER A 1 107 ? -9.281 14.773 -17.297 1 28.67 107 SER A O 1
ATOM 844 N N . MET B 1 1 ? 2.682 19.266 -7.613 1 34.47 1 MET B N 1
ATOM 845 C CA . MET B 1 1 ? 1.453 18.781 -8.234 1 34.47 1 MET B CA 1
ATOM 846 C C . MET B 1 1 ? 0.265 18.953 -7.293 1 34.47 1 MET B C 1
ATOM 848 O O . MET B 1 1 ? 0.318 18.531 -6.133 1 34.47 1 MET B O 1
ATOM 852 N N . ASP B 1 2 ? -0.656 19.922 -7.516 1 42.94 2 ASP B N 1
ATOM 853 C CA . ASP B 1 2 ? -1.568 20.672 -6.668 1 42.94 2 ASP B CA 1
ATOM 854 C C . ASP B 1 2 ? -2.643 19.781 -6.066 1 42.94 2 ASP B C 1
ATOM 856 O O . ASP B 1 2 ? -3.582 19.375 -6.754 1 42.94 2 ASP B O 1
ATOM 860 N N . THR B 1 3 ? -2.256 18.734 -5.352 1 48.03 3 THR B N 1
ATOM 861 C CA . THR B 1 3 ? -3.311 18.219 -4.488 1 48.03 3 THR B CA 1
ATOM 862 C C . THR B 1 3 ? -4.312 19.312 -4.145 1 48.03 3 THR B C 1
ATOM 864 O O . THR B 1 3 ? -5.359 19.047 -3.547 1 48.03 3 THR B O 1
ATOM 867 N N . ARG B 1 4 ? -3.875 20.594 -4.395 1 48.72 4 ARG B N 1
ATOM 868 C CA . ARG B 1 4 ? -4.648 21.797 -4.117 1 48.72 4 ARG B CA 1
ATOM 869 C C . ARG B 1 4 ? -5.996 21.766 -4.828 1 48.72 4 ARG B C 1
ATOM 871 O O . ARG B 1 4 ? -6.977 22.328 -4.336 1 48.72 4 ARG B O 1
ATOM 878 N N . LEU B 1 5 ? -5.953 21.172 -6.148 1 56.12 5 LEU B N 1
ATOM 879 C CA . LEU B 1 5 ? -7.199 21.375 -6.879 1 56.12 5 LEU B CA 1
ATOM 880 C C . LEU B 1 5 ? -8.188 20.266 -6.574 1 56.12 5 LEU B C 1
ATOM 882 O O . LEU B 1 5 ? -9.336 20.297 -7.027 1 56.12 5 LEU B O 1
ATOM 886 N N . VAL B 1 6 ? -7.648 19.234 -5.977 1 62.72 6 VAL B N 1
ATOM 887 C CA . VAL B 1 6 ? -8.641 18.188 -5.754 1 62.72 6 VAL B CA 1
ATOM 888 C C . VAL B 1 6 ? -9.445 18.484 -4.492 1 62.72 6 VAL B C 1
ATOM 890 O O . VAL B 1 6 ? -8.891 18.953 -3.492 1 62.72 6 VAL B O 1
ATOM 893 N N . THR B 1 7 ? -10.773 18.641 -4.711 1 75.81 7 THR B N 1
ATOM 894 C CA . THR B 1 7 ? -11.648 18.859 -3.562 1 75.81 7 THR B CA 1
ATOM 895 C C . THR B 1 7 ? -11.391 17.812 -2.479 1 75.81 7 THR B C 1
ATOM 897 O O . THR B 1 7 ? -10.797 16.766 -2.746 1 75.81 7 THR B O 1
ATOM 900 N N . ARG B 1 8 ? -11.609 18.172 -1.285 1 80.38 8 ARG B N 1
ATOM 901 C CA . ARG B 1 8 ? -11.484 17.266 -0.148 1 80.38 8 ARG B CA 1
ATOM 902 C C . ARG B 1 8 ? -12.219 15.953 -0.405 1 80.38 8 ARG B C 1
ATOM 904 O O . ARG B 1 8 ? -11.734 14.875 -0.051 1 80.38 8 ARG B O 1
ATOM 911 N N . GLU B 1 9 ? -13.391 16.062 -1.011 1 83.31 9 GLU B N 1
ATOM 912 C CA . GLU B 1 9 ? -14.203 14.891 -1.289 1 83.31 9 GLU B CA 1
ATOM 913 C C . GLU B 1 9 ? -13.516 13.961 -2.283 1 83.31 9 GLU B C 1
ATOM 915 O O . GLU B 1 9 ? -13.57 12.742 -2.141 1 83.31 9 GLU B O 1
ATOM 920 N N . GLN B 1 10 ? -12.961 14.539 -3.24 1 83.44 10 GLN B N 1
ATOM 921 C CA . GLN B 1 10 ? -12.25 13.75 -4.242 1 83.44 10 GLN B CA 1
ATOM 922 C C . GLN B 1 10 ? -11.023 13.07 -3.643 1 83.44 10 GLN B C 1
ATOM 924 O O . GLN B 1 10 ? -10.719 11.93 -3.975 1 83.44 10 GLN B O 1
ATOM 929 N N . MET B 1 11 ? -10.422 13.797 -2.781 1 83 11 MET B N 1
ATOM 930 C CA . MET B 1 11 ? -9.258 13.227 -2.104 1 83 11 MET B CA 1
ATOM 931 C C . MET B 1 11 ? -9.664 12.039 -1.242 1 83 11 MET B C 1
ATOM 933 O O . MET B 1 11 ? -8.977 11.016 -1.232 1 83 11 MET B O 1
ATOM 937 N N . GLU B 1 12 ? -10.727 12.164 -0.57 1 88.12 12 GLU B N 1
ATOM 938 C CA . GLU B 1 12 ? -11.219 11.102 0.293 1 88.12 12 GLU B CA 1
ATOM 939 C C . GLU B 1 12 ? -11.594 9.859 -0.52 1 88.12 12 GLU B C 1
ATOM 941 O O . GLU B 1 12 ? -11.297 8.734 -0.115 1 88.12 12 GLU B O 1
ATOM 946 N N . ALA B 1 13 ? -12.281 10.109 -1.615 1 88.75 13 ALA B N 1
ATOM 947 C CA . ALA B 1 13 ? -12.68 9 -2.473 1 88.75 13 ALA B CA 1
ATOM 948 C C . ALA B 1 13 ? -11.461 8.258 -3.012 1 88.75 13 ALA B C 1
ATOM 950 O O . ALA B 1 13 ? -11.43 7.023 -3.033 1 88.75 13 ALA B O 1
ATOM 951 N N . ARG B 1 14 ? -10.523 8.984 -3.402 1 87.5 14 ARG B N 1
ATOM 952 C CA . ARG B 1 14 ? -9.297 8.383 -3.922 1 87.5 14 ARG B CA 1
ATOM 953 C C . ARG B 1 14 ? -8.539 7.645 -2.824 1 87.5 14 ARG B C 1
ATOM 955 O O . ARG B 1 14 ? -8.023 6.543 -3.045 1 87.5 14 ARG B O 1
ATOM 962 N N . ALA B 1 15 ? -8.508 8.336 -1.696 1 90.44 15 ALA B N 1
ATOM 963 C CA . ALA B 1 15 ? -7.844 7.699 -0.561 1 90.44 15 ALA B CA 1
ATOM 964 C C . ALA B 1 15 ? -8.508 6.375 -0.203 1 90.44 15 ALA B C 1
ATOM 966 O O . ALA B 1 15 ? -7.832 5.398 0.125 1 90.44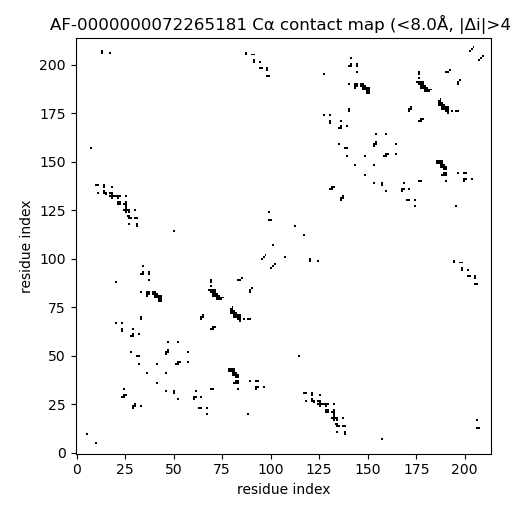 15 ALA B O 1
ATOM 967 N N . ASN B 1 16 ? -9.82 6.312 -0.302 1 93.38 16 ASN B N 1
ATOM 968 C CA . ASN B 1 16 ? -10.555 5.086 -0.015 1 93.38 16 ASN B CA 1
ATOM 969 C C . ASN B 1 16 ? -10.219 3.98 -1.013 1 93.38 16 ASN B C 1
ATOM 971 O O . ASN B 1 16 ? -10 2.832 -0.624 1 93.38 16 ASN B O 1
ATOM 975 N N . GLU B 1 17 ? -10.203 4.344 -2.199 1 90.06 17 GLU B N 1
ATOM 976 C CA . GLU B 1 17 ? -9.867 3.387 -3.248 1 90.06 17 GLU B CA 1
ATOM 977 C C . GLU B 1 17 ? -8.461 2.832 -3.059 1 90.06 17 GLU B C 1
ATOM 979 O O . GLU B 1 17 ? -8.258 1.619 -3.111 1 90.06 17 GLU B O 1
ATOM 984 N N . VAL B 1 18 ? -7.559 3.715 -2.828 1 91.5 18 VAL B N 1
ATOM 985 C CA . VAL B 1 18 ? -6.16 3.332 -2.674 1 91.5 18 VAL B CA 1
ATOM 986 C C . VAL B 1 18 ? -5.992 2.486 -1.414 1 91.5 18 VAL B C 1
ATOM 988 O O . VAL B 1 18 ? -5.309 1.459 -1.435 1 91.5 18 VAL B O 1
ATOM 991 N N . ALA B 1 19 ? -6.637 2.922 -0.365 1 94.19 19 ALA B N 1
ATOM 992 C CA . ALA B 1 19 ? -6.555 2.195 0.899 1 94.19 19 ALA B CA 1
ATOM 993 C C . ALA B 1 19 ? -7.047 0.76 0.739 1 94.19 19 ALA B C 1
ATOM 995 O O . ALA B 1 19 ? -6.469 -0.169 1.306 1 94.19 19 ALA B O 1
ATOM 996 N N . GLU B 1 20 ? -8.086 0.585 0.009 1 93.31 20 GLU B N 1
ATOM 997 C CA . GLU B 1 20 ? -8.617 -0.754 -0.222 1 93.31 20 GLU B CA 1
ATOM 998 C C . GLU B 1 20 ? -7.617 -1.626 -0.972 1 93.31 20 GLU B C 1
ATOM 1000 O O . GLU B 1 20 ? -7.461 -2.811 -0.665 1 93.31 20 GLU B O 1
ATOM 1005 N N . LEU B 1 21 ? -7.008 -1.071 -1.931 1 91.88 21 LEU B N 1
ATOM 1006 C CA . LEU B 1 21 ? -5.98 -1.787 -2.682 1 91.88 21 LEU B CA 1
ATOM 1007 C C . LEU B 1 21 ? -4.801 -2.145 -1.787 1 91.88 21 LEU B C 1
ATOM 1009 O O . LEU B 1 21 ? -4.312 -3.275 -1.818 1 91.88 21 LEU B O 1
ATOM 1013 N N . LEU B 1 22 ? -4.332 -1.157 -1.001 1 93.31 22 LEU B N 1
ATOM 1014 C CA . LEU B 1 22 ? -3.244 -1.4 -0.059 1 93.31 22 LEU B CA 1
ATOM 1015 C C . LEU B 1 22 ? -3.619 -2.498 0.931 1 93.31 22 LEU B C 1
ATOM 1017 O O . LEU B 1 22 ? -2.799 -3.365 1.242 1 93.31 22 LEU B O 1
ATOM 1021 N N . LYS B 1 23 ? -4.852 -2.449 1.376 1 94.25 23 LYS B N 1
ATOM 1022 C CA . LYS B 1 23 ? -5.332 -3.473 2.301 1 94.25 23 LYS B CA 1
ATOM 1023 C C . LYS B 1 23 ? -5.254 -4.859 1.671 1 94.25 23 LYS B C 1
ATOM 1025 O O . LYS B 1 23 ? -4.809 -5.816 2.312 1 94.25 23 LYS B O 1
ATOM 1030 N N . THR B 1 24 ? -5.652 -4.98 0.503 1 94.38 24 THR B N 1
ATOM 1031 C CA . THR B 1 24 ? -5.621 -6.254 -0.205 1 94.38 24 THR B CA 1
ATOM 1032 C C . THR B 1 24 ? -4.195 -6.781 -0.317 1 94.38 24 THR B C 1
ATOM 1034 O O . THR B 1 24 ? -3.959 -7.984 -0.198 1 94.38 24 THR B O 1
ATOM 1037 N N . LEU B 1 25 ? -3.248 -5.883 -0.498 1 93.31 25 LEU B N 1
ATOM 1038 C CA . LEU B 1 25 ? -1.863 -6.262 -0.746 1 93.31 25 LEU B CA 1
ATOM 1039 C C . LEU B 1 25 ? -1.074 -6.32 0.558 1 93.31 25 LEU B C 1
ATOM 1041 O O . LEU B 1 25 ? 0.112 -6.66 0.556 1 93.31 25 LEU B O 1
ATOM 1045 N N . SER B 1 26 ? -1.74 -5.934 1.659 1 95.31 26 SER B N 1
ATOM 1046 C CA . SER B 1 26 ? -1.04 -5.875 2.938 1 95.31 26 SER B CA 1
ATOM 1047 C C . SER B 1 26 ? -0.943 -7.254 3.582 1 95.31 26 SER B C 1
ATOM 1049 O O . SER B 1 26 ? -0.723 -7.367 4.789 1 95.31 26 SER B O 1
ATOM 1051 N N . HIS B 1 27 ? -1.146 -8.266 2.883 1 94.25 27 HIS B N 1
ATOM 1052 C CA . HIS B 1 27 ? -0.956 -9.656 3.277 1 94.25 27 HIS B CA 1
ATOM 1053 C C . HIS B 1 27 ? 0.301 -10.242 2.643 1 94.25 27 HIS B C 1
ATOM 1055 O O . HIS B 1 27 ? 0.438 -10.242 1.417 1 94.25 27 HIS B O 1
ATOM 1061 N N . PRO B 1 28 ? 1.231 -10.789 3.527 1 93.81 28 PRO B N 1
ATOM 1062 C CA . PRO B 1 28 ? 2.521 -11.219 2.979 1 93.81 28 PRO B CA 1
ATOM 1063 C C . PRO B 1 28 ? 2.377 -12.234 1.852 1 93.81 28 PRO B C 1
ATOM 1065 O O . PRO B 1 28 ? 3.047 -12.125 0.822 1 93.81 28 PRO B O 1
ATOM 1068 N N . ALA B 1 29 ? 1.598 -13.188 1.984 1 94 29 ALA B N 1
ATOM 1069 C CA . ALA B 1 29 ? 1.418 -14.211 0.953 1 94 29 ALA B CA 1
ATOM 1070 C C . ALA B 1 29 ? 0.888 -13.594 -0.339 1 94 29 ALA B C 1
ATOM 1072 O O . ALA B 1 29 ? 1.36 -13.922 -1.43 1 94 29 ALA B O 1
ATOM 1073 N N . ARG B 1 30 ? -0.104 -12.734 -0.194 1 94.25 30 ARG B N 1
ATOM 1074 C CA . ARG B 1 30 ? -0.658 -12.07 -1.373 1 94.25 30 ARG B CA 1
ATOM 1075 C C . ARG B 1 30 ? 0.38 -11.172 -2.037 1 94.25 30 ARG B C 1
ATOM 1077 O O . ARG B 1 30 ? 0.425 -11.07 -3.266 1 94.25 30 ARG B O 1
ATOM 1084 N N . LEU B 1 31 ? 1.122 -10.492 -1.214 1 91.88 31 LEU B N 1
ATOM 1085 C CA . LEU B 1 31 ? 2.182 -9.648 -1.754 1 91.88 31 LEU B CA 1
ATOM 1086 C C . LEU B 1 31 ? 3.195 -10.477 -2.535 1 91.88 31 LEU B C 1
ATOM 1088 O O . LEU B 1 31 ? 3.596 -10.102 -3.637 1 91.88 31 LEU B O 1
ATOM 1092 N N . MET B 1 32 ? 3.59 -11.625 -1.949 1 92.56 32 MET B N 1
ATOM 1093 C CA . MET B 1 32 ? 4.531 -12.516 -2.623 1 92.56 32 MET B CA 1
ATOM 1094 C C . MET B 1 32 ? 3.955 -13.023 -3.941 1 92.56 32 MET B C 1
ATOM 1096 O O . MET B 1 32 ? 4.652 -13.055 -4.957 1 92.56 32 MET B O 1
ATOM 1100 N N . LEU B 1 33 ? 2.736 -13.375 -3.908 1 94.69 33 LEU B N 1
ATOM 1101 C CA . LEU B 1 33 ? 2.053 -13.836 -5.109 1 94.69 33 LEU B CA 1
ATOM 1102 C C . LEU B 1 33 ? 2.014 -12.742 -6.172 1 94.69 33 LEU B C 1
ATOM 1104 O O . LEU B 1 33 ? 2.373 -12.977 -7.328 1 94.69 33 LEU B O 1
ATOM 1108 N N . ALA B 1 34 ? 1.575 -11.547 -5.793 1 92.75 34 ALA B N 1
ATOM 1109 C CA . ALA B 1 34 ? 1.45 -10.422 -6.723 1 92.75 34 ALA B CA 1
ATOM 1110 C C . ALA B 1 34 ? 2.803 -10.062 -7.332 1 92.75 34 ALA B C 1
ATOM 1112 O O . ALA B 1 34 ? 2.9 -9.805 -8.531 1 92.75 34 ALA B O 1
ATOM 1113 N N . CYS B 1 35 ? 3.826 -10.039 -6.48 1 89.25 35 CYS B N 1
ATOM 1114 C CA . CYS B 1 35 ? 5.164 -9.719 -6.965 1 89.25 35 CYS B CA 1
ATOM 1115 C C . CYS B 1 35 ? 5.656 -10.766 -7.953 1 89.25 35 CYS B C 1
ATOM 1117 O O . CYS B 1 35 ? 6.266 -10.43 -8.969 1 89.25 35 CYS B O 1
ATOM 1119 N N . THR B 1 36 ? 5.496 -12.016 -7.633 1 90.62 36 THR B N 1
ATOM 1120 C CA . THR B 1 36 ? 5.883 -13.102 -8.531 1 90.62 36 THR B CA 1
ATOM 1121 C C . THR B 1 36 ? 5.168 -12.977 -9.875 1 90.62 36 THR B C 1
ATOM 1123 O O . THR B 1 36 ? 5.793 -13.094 -10.93 1 90.62 36 THR B O 1
ATOM 1126 N N . LEU B 1 37 ? 3.916 -12.609 -9.867 1 92.69 37 LEU B N 1
ATOM 1127 C CA . LEU B 1 37 ? 3.096 -12.531 -11.07 1 92.69 37 LEU B CA 1
ATOM 1128 C C . LEU B 1 37 ? 3.441 -11.289 -11.883 1 92.69 37 LEU B C 1
ATOM 1130 O O . LEU B 1 37 ? 3.078 -11.188 -13.055 1 92.69 37 LEU B O 1
ATOM 1134 N N . ALA B 1 38 ? 4.062 -10.32 -11.211 1 88.06 38 ALA B N 1
ATOM 1135 C CA . ALA B 1 38 ? 4.582 -9.172 -11.953 1 88.06 38 ALA B CA 1
ATOM 1136 C C . ALA B 1 38 ? 5.691 -9.594 -12.914 1 88.06 38 ALA B C 1
ATOM 1138 O O . ALA B 1 38 ? 5.965 -8.906 -13.898 1 88.06 38 ALA B O 1
ATOM 1139 N N . GLU B 1 39 ? 6.293 -10.703 -12.617 1 86.44 39 GLU B N 1
ATOM 1140 C CA . GLU B 1 39 ? 7.414 -11.188 -13.422 1 86.44 39 GLU B CA 1
ATOM 1141 C C . GLU B 1 39 ? 6.926 -12.039 -14.594 1 86.44 39 GLU B C 1
ATOM 1143 O O . GLU B 1 39 ? 7.684 -12.305 -15.523 1 86.44 39 GLU B O 1
ATOM 1148 N N . GLY B 1 40 ? 5.707 -12.523 -14.477 1 90.69 40 GLY B N 1
ATOM 1149 C CA . GLY B 1 40 ? 5.18 -13.359 -15.539 1 90.69 40 GLY B CA 1
ATOM 1150 C C . GLY B 1 40 ? 3.914 -14.094 -15.148 1 90.69 40 GLY B C 1
ATOM 1151 O O . GLY B 1 40 ? 3.324 -13.812 -14.102 1 90.69 40 GLY B O 1
ATOM 1152 N N . GLU B 1 41 ? 3.473 -14.906 -16.078 1 95.81 41 GLU B N 1
ATOM 1153 C CA . GLU B 1 41 ? 2.316 -15.781 -15.883 1 95.81 41 GLU B CA 1
ATOM 1154 C C . GLU B 1 41 ? 2.738 -17.125 -15.312 1 95.81 41 GLU B C 1
ATOM 1156 O O . GLU B 1 41 ? 3.727 -17.719 -15.758 1 95.81 41 GLU B O 1
ATOM 1161 N N . TYR B 1 42 ? 2.01 -17.625 -14.289 1 97 42 TYR B N 1
ATOM 1162 C CA . TYR B 1 42 ? 2.355 -18.891 -13.672 1 97 42 TYR B CA 1
ATOM 1163 C C . TYR B 1 42 ? 1.104 -19.703 -13.344 1 97 42 TYR B C 1
ATOM 1165 O O . TYR B 1 42 ? 0.05 -19.125 -13.055 1 97 42 TYR B O 1
ATOM 1173 N N . SER B 1 43 ? 1.288 -21.016 -13.359 1 97.5 43 SER B N 1
ATOM 1174 C CA . SER B 1 43 ? 0.201 -21.906 -12.953 1 97.5 43 SER B CA 1
ATOM 1175 C C . SER B 1 43 ? 0.109 -22 -11.438 1 97.5 43 SER B C 1
ATOM 1177 O O . SER B 1 43 ? 1.06 -21.656 -10.727 1 97.5 43 SER B O 1
ATOM 1179 N N . VAL B 1 44 ? -1.078 -22.5 -11.008 1 96.88 44 VAL B N 1
ATOM 1180 C CA . VAL B 1 44 ? -1.266 -22.703 -9.578 1 96.88 44 VAL B CA 1
ATOM 1181 C C . VAL B 1 44 ? -0.147 -23.594 -9.039 1 96.88 44 VAL B C 1
ATOM 1183 O O . VAL B 1 44 ? 0.42 -23.312 -7.977 1 96.88 44 VAL B O 1
ATOM 1186 N N . GLY B 1 45 ? 0.16 -24.625 -9.742 1 95.94 45 GLY B N 1
ATOM 1187 C CA . GLY B 1 45 ? 1.208 -25.547 -9.328 1 95.94 45 GLY B CA 1
ATOM 1188 C C . GLY B 1 45 ? 2.576 -24.906 -9.25 1 95.94 45 GLY B C 1
ATOM 1189 O O . GLY B 1 45 ? 3.334 -25.141 -8.312 1 95.94 45 GLY B O 1
ATOM 1190 N N . GLU B 1 46 ? 2.998 -24.109 -10.234 1 96.12 46 GLU B N 1
ATOM 1191 C CA . GLU B 1 46 ? 4.266 -23.375 -10.242 1 96.12 46 GLU B CA 1
ATOM 1192 C C . GLU B 1 46 ? 4.355 -22.422 -9.055 1 96.12 46 GLU B C 1
ATOM 1194 O O . GLU B 1 46 ? 5.402 -22.312 -8.414 1 96.12 46 GLU B O 1
ATOM 1199 N N . LEU B 1 47 ? 3.236 -21.703 -8.766 1 95.81 47 LEU B N 1
ATOM 1200 C CA . LEU B 1 47 ? 3.205 -20.766 -7.648 1 95.81 47 LEU B CA 1
ATOM 1201 C C . LEU B 1 47 ? 3.402 -21.5 -6.324 1 95.81 47 LEU B C 1
ATOM 1203 O O . LEU B 1 47 ? 4.137 -21.031 -5.453 1 95.81 47 LEU B O 1
ATOM 1207 N N . GLU B 1 48 ? 2.779 -22.641 -6.203 1 94.94 48 GLU B N 1
ATOM 1208 C CA . GLU B 1 48 ? 2.938 -23.453 -5.004 1 94.94 48 GLU B CA 1
ATOM 1209 C C . GLU B 1 48 ? 4.395 -23.859 -4.797 1 94.94 48 GLU B C 1
ATOM 1211 O O . GLU B 1 48 ? 4.926 -23.75 -3.691 1 94.94 48 GLU B O 1
ATOM 1216 N N . GLU B 1 49 ? 5.031 -24.266 -5.82 1 93.5 49 GLU B N 1
ATOM 1217 C CA . GLU B 1 49 ? 6.418 -24.719 -5.766 1 93.5 49 GLU B CA 1
ATOM 1218 C C . GLU B 1 49 ? 7.367 -23.562 -5.5 1 93.5 49 GLU B C 1
ATOM 1220 O O . GLU B 1 49 ? 8.273 -23.672 -4.672 1 93.5 49 GLU B O 1
ATOM 1225 N N . MET B 1 50 ? 7.16 -22.438 -6.145 1 91.81 50 MET B N 1
ATOM 1226 C CA . MET B 1 50 ? 8.062 -21.297 -6.078 1 91.81 50 MET B CA 1
ATOM 1227 C C . MET B 1 50 ? 7.973 -20.609 -4.719 1 91.81 50 MET B C 1
ATOM 1229 O O . MET B 1 50 ? 8.984 -20.141 -4.191 1 91.81 50 MET B O 1
ATOM 1233 N N . LEU B 1 51 ? 6.73 -20.516 -4.145 1 92.88 51 LEU B N 1
ATOM 1234 C CA . LEU B 1 51 ? 6.516 -19.672 -2.977 1 92.88 51 LEU B CA 1
ATOM 1235 C C . LEU B 1 51 ? 6.336 -20.516 -1.721 1 92.88 51 LEU B C 1
ATOM 1237 O O . LEU B 1 51 ? 6.414 -20 -0.603 1 92.88 51 LEU B O 1
ATOM 1241 N N . GLY B 1 52 ? 6.02 -21.781 -1.901 1 92.94 52 GLY B N 1
ATOM 1242 C CA . GLY B 1 52 ? 5.844 -22.672 -0.766 1 92.94 52 GLY B CA 1
ATOM 1243 C C . GLY B 1 52 ? 4.535 -22.453 -0.033 1 92.94 52 GLY B C 1
ATOM 1244 O O . GLY B 1 52 ? 4.383 -22.875 1.116 1 92.94 52 GLY B O 1
ATOM 1245 N N . ILE B 1 53 ? 3.646 -21.688 -0.639 1 91.88 53 ILE B N 1
ATOM 1246 C CA . ILE B 1 53 ? 2.311 -21.516 -0.082 1 91.88 53 ILE B CA 1
ATOM 1247 C C . ILE B 1 53 ? 1.418 -22.688 -0.494 1 91.88 53 ILE B C 1
ATOM 1249 O O . ILE B 1 53 ? 1.234 -22.938 -1.686 1 91.88 53 ILE B O 1
ATOM 1253 N N . ARG B 1 54 ? 0.863 -23.406 0.442 1 92.44 54 ARG B N 1
ATOM 1254 C CA . ARG B 1 54 ? 0.125 -24.625 0.153 1 92.44 54 ARG B CA 1
ATOM 1255 C C . ARG B 1 54 ? -1.379 -24.375 0.176 1 92.44 54 ARG B C 1
ATOM 1257 O O . ARG B 1 54 ? -1.84 -23.375 0.725 1 92.44 54 ARG B O 1
ATOM 1264 N N . GLN B 1 55 ? -2.031 -25.297 -0.385 1 93.62 55 GLN B N 1
ATOM 1265 C CA . GLN B 1 55 ? -3.49 -25.281 -0.337 1 93.62 55 GLN B CA 1
ATOM 1266 C C . GLN B 1 55 ? -3.994 -25.594 1.068 1 93.62 55 GLN B C 1
ATOM 1268 O O . GLN B 1 55 ? -3.336 -26.312 1.826 1 93.62 55 GLN B O 1
ATOM 1273 N N . PRO B 1 56 ? -5.211 -24.984 1.44 1 96 56 PRO B N 1
ATOM 1274 C CA . PRO B 1 56 ? -6.172 -24.141 0.733 1 96 56 PRO B CA 1
ATOM 1275 C C . PRO B 1 56 ? -5.766 -22.656 0.721 1 96 56 PRO B C 1
ATOM 1277 O O . PRO B 1 56 ? -6.395 -21.844 0.043 1 96 56 PRO B O 1
ATOM 1280 N N . THR B 1 57 ? -4.707 -22.297 1.456 1 95 57 THR B N 1
ATOM 1281 C CA . THR B 1 57 ? -4.293 -20.906 1.614 1 95 57 THR B CA 1
ATOM 1282 C C . THR B 1 57 ? -4.004 -20.266 0.258 1 95 57 THR B C 1
ATOM 1284 O O . THR B 1 57 ? -4.461 -19.156 -0.021 1 95 57 THR B O 1
ATOM 1287 N N . LEU B 1 58 ? -3.256 -21.016 -0.52 1 96.56 58 LEU B N 1
ATOM 1288 C CA . LEU B 1 58 ? -2.922 -20.5 -1.846 1 96.56 58 LEU B CA 1
ATOM 1289 C C . LEU B 1 58 ? -4.18 -20.141 -2.621 1 96.56 58 LEU B C 1
ATOM 1291 O O . LEU B 1 58 ? -4.289 -19.031 -3.15 1 96.56 58 LEU B O 1
ATOM 1295 N N . SER B 1 59 ? -5.133 -21.031 -2.695 1 96 59 SER B N 1
ATOM 1296 C CA . SER B 1 59 ? -6.379 -20.797 -3.418 1 96 59 SER 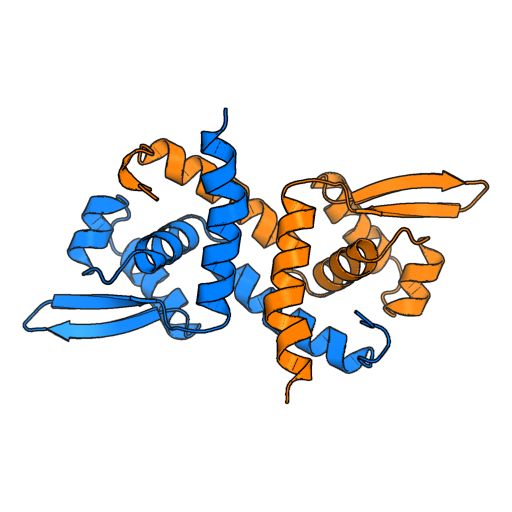B CA 1
ATOM 1297 C C . SER B 1 59 ? -7.137 -19.609 -2.834 1 96 59 SER B C 1
ATOM 1299 O O . SER B 1 59 ? -7.699 -18.797 -3.574 1 96 59 SER B O 1
ATOM 1301 N N . GLN B 1 60 ? -7.164 -19.609 -1.591 1 97 60 GLN B N 1
ATOM 1302 C CA . GLN B 1 60 ? -7.844 -18.5 -0.906 1 97 60 GLN B CA 1
ATOM 1303 C C . GLN B 1 60 ? -7.211 -17.156 -1.261 1 97 60 GLN B C 1
ATOM 1305 O O . GLN B 1 60 ? -7.918 -16.203 -1.594 1 97 60 GLN B O 1
ATOM 1310 N N . GLN B 1 61 ? -5.922 -17.094 -1.148 1 96.88 61 GLN B N 1
ATOM 1311 C CA . GLN B 1 61 ? -5.227 -15.852 -1.422 1 96.88 61 GLN B CA 1
ATOM 1312 C C . GLN B 1 61 ? -5.359 -15.453 -2.891 1 96.88 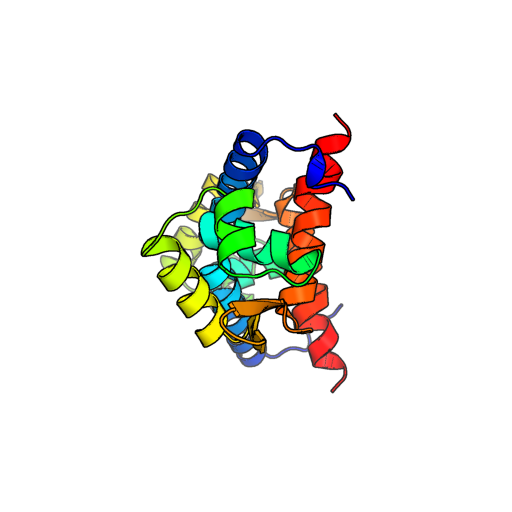61 GLN B C 1
ATOM 1314 O O . GLN B 1 61 ? -5.535 -14.273 -3.209 1 96.88 61 GLN B O 1
ATOM 1319 N N . LEU B 1 62 ? -5.262 -16.438 -3.744 1 97.31 62 LEU B N 1
ATOM 1320 C CA . LEU B 1 62 ? -5.48 -16.172 -5.16 1 97.31 62 LEU B CA 1
ATOM 1321 C C . LEU B 1 62 ? -6.906 -15.695 -5.41 1 97.31 62 LEU B C 1
ATOM 1323 O O . LEU B 1 62 ? -7.137 -14.836 -6.266 1 97.31 62 LEU B O 1
ATOM 1327 N N . GLY B 1 63 ? -7.867 -16.25 -4.68 1 97.44 63 GLY B N 1
ATOM 1328 C CA . GLY B 1 63 ? -9.25 -15.805 -4.766 1 97.44 63 GLY B CA 1
ATOM 1329 C C . GLY B 1 63 ? -9.43 -14.344 -4.391 1 97.44 63 GLY B C 1
ATOM 1330 O O . GLY B 1 63 ? -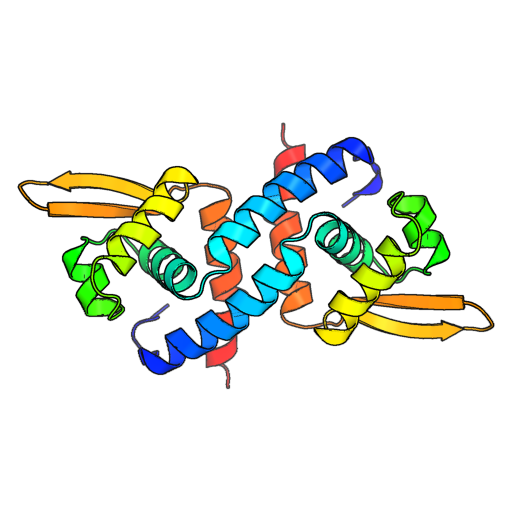10.156 -13.609 -5.062 1 97.44 63 GLY B O 1
ATOM 1331 N N . VAL B 1 64 ? -8.828 -13.914 -3.355 1 97 64 VAL B N 1
ATOM 1332 C CA . VAL B 1 64 ? -8.891 -12.523 -2.906 1 97 64 VAL B CA 1
ATOM 1333 C C . VAL B 1 64 ? -8.336 -11.602 -3.99 1 97 64 VAL B C 1
ATOM 1335 O O . VAL B 1 64 ? -8.922 -10.562 -4.297 1 97 64 VAL B O 1
ATOM 1338 N N . LEU B 1 65 ? -7.18 -11.984 -4.559 1 96.06 65 LEU B N 1
ATOM 1339 C CA . LEU B 1 65 ? -6.543 -11.188 -5.602 1 96.06 65 LEU B CA 1
ATOM 1340 C C . LEU B 1 65 ? -7.434 -11.102 -6.836 1 96.06 65 LEU B C 1
ATOM 1342 O O . LEU B 1 65 ? -7.508 -10.055 -7.484 1 96.06 65 LEU B O 1
ATOM 1346 N N . ARG B 1 66 ? -8.109 -12.188 -7.156 1 95.69 66 ARG B N 1
ATOM 1347 C CA . ARG B 1 66 ? -9.031 -12.195 -8.289 1 95.69 66 ARG B CA 1
ATOM 1348 C C . ARG B 1 66 ? -10.211 -11.266 -8.039 1 95.69 66 ARG B C 1
ATOM 1350 O O . ARG B 1 66 ? -10.578 -10.477 -8.914 1 95.69 66 ARG B O 1
ATOM 1357 N N . GLU B 1 67 ? -10.789 -11.367 -6.895 1 95.12 67 GLU B N 1
ATOM 1358 C CA . GLU B 1 67 ? -11.945 -10.547 -6.539 1 95.12 67 GLU B CA 1
ATOM 1359 C C . GLU B 1 67 ? -11.594 -9.062 -6.562 1 95.12 67 GLU B C 1
ATOM 1361 O O . GLU B 1 67 ? -12.438 -8.227 -6.887 1 95.12 67 GLU B O 1
ATOM 1366 N N . ALA B 1 68 ? -10.398 -8.781 -6.262 1 92.88 68 ALA B N 1
ATOM 1367 C CA . ALA B 1 68 ? -9.93 -7.398 -6.246 1 92.88 68 ALA B CA 1
ATOM 1368 C C . ALA B 1 68 ? -9.477 -6.953 -7.633 1 92.88 68 ALA B C 1
ATOM 1370 O O . ALA B 1 68 ? -8.984 -5.836 -7.805 1 92.88 68 ALA B O 1
ATOM 1371 N N . ASP B 1 69 ? -9.562 -7.793 -8.617 1 92.94 69 ASP B N 1
ATOM 1372 C CA . ASP B 1 69 ? -9.195 -7.527 -10.008 1 92.94 69 ASP B CA 1
ATOM 1373 C C . ASP B 1 69 ? -7.707 -7.207 -10.133 1 92.94 69 ASP B C 1
ATOM 1375 O O . ASP B 1 69 ? -7.32 -6.34 -10.914 1 92.94 69 ASP B O 1
ATOM 1379 N N . ILE B 1 70 ? -6.957 -7.781 -9.367 1 93.5 70 ILE B N 1
ATOM 1380 C CA . ILE B 1 70 ? -5.508 -7.613 -9.406 1 93.5 70 ILE B CA 1
ATOM 1381 C C . ILE B 1 70 ? -4.895 -8.648 -10.344 1 93.5 70 ILE B C 1
ATOM 1383 O O . ILE B 1 70 ? -3.918 -8.359 -11.039 1 93.5 70 ILE B O 1
ATOM 1387 N N . VAL B 1 71 ? -5.508 -9.836 -10.359 1 96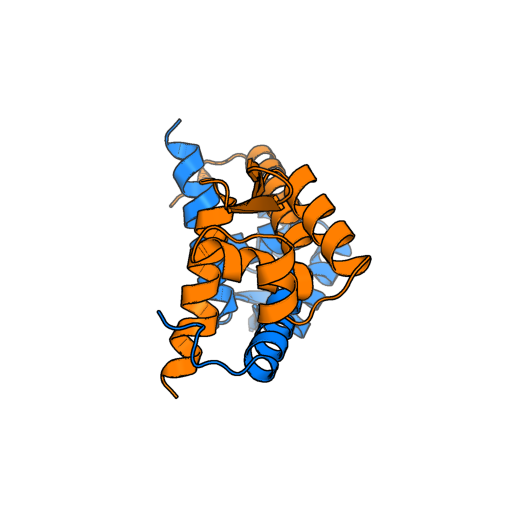.12 71 VAL B N 1
ATOM 1388 C CA . VAL B 1 71 ? -5.023 -10.898 -11.234 1 96.12 71 VAL B CA 1
ATOM 1389 C C . VAL B 1 71 ? -6.172 -11.43 -12.094 1 96.12 71 VAL B C 1
ATOM 1391 O O . VAL B 1 71 ? -7.344 -11.242 -11.75 1 96.12 71 VAL B O 1
ATOM 1394 N N . GLU B 1 72 ? -5.855 -11.945 -13.148 1 96.19 72 GLU B N 1
ATOM 1395 C CA . GLU B 1 72 ? -6.797 -12.664 -14 1 96.19 72 GLU B CA 1
ATOM 1396 C C . GLU B 1 72 ? -6.305 -14.078 -14.305 1 96.19 72 GLU B C 1
ATOM 1398 O O . GLU B 1 72 ? -5.137 -14.398 -14.062 1 96.19 72 GLU B O 1
ATOM 1403 N N . THR B 1 73 ? -7.238 -14.914 -14.75 1 96.56 73 THR B N 1
ATOM 1404 C CA . THR B 1 73 ? -6.914 -16.312 -14.953 1 96.56 73 THR B CA 1
ATOM 1405 C C . THR B 1 73 ? -7.211 -16.75 -16.391 1 96.56 73 THR B C 1
ATOM 1407 O O . THR B 1 73 ? -8.039 -16.141 -17.062 1 96.56 73 THR B O 1
ATOM 1410 N N . ARG B 1 74 ? -6.488 -17.656 -16.812 1 96.31 74 ARG B N 1
ATOM 1411 C CA . ARG B 1 74 ? -6.781 -18.406 -18.031 1 96.31 74 ARG B CA 1
ATOM 1412 C C . ARG B 1 74 ? -6.582 -19.906 -17.828 1 96.31 74 ARG B C 1
ATOM 1414 O O . ARG B 1 74 ? -5.77 -20.312 -17 1 96.31 74 ARG B O 1
ATOM 1421 N N . ARG B 1 75 ? -7.398 -20.641 -18.516 1 96 75 ARG B N 1
ATOM 1422 C CA . ARG B 1 75 ? -7.305 -22.094 -18.406 1 96 75 ARG B CA 1
ATOM 1423 C C . ARG B 1 75 ? -6.672 -22.703 -19.656 1 96 75 ARG B C 1
ATOM 1425 O O . ARG B 1 75 ? -7.012 -22.312 -20.766 1 96 75 ARG B O 1
ATOM 1432 N N . GLU B 1 76 ? -5.711 -23.516 -19.453 1 95.31 76 GLU B N 1
ATOM 1433 C CA . GLU B 1 76 ? -5.109 -24.328 -20.516 1 95.31 76 GLU B CA 1
ATOM 1434 C C . GLU B 1 76 ? -5.043 -25.797 -20.109 1 95.31 76 GLU B C 1
ATOM 1436 O O . GLU B 1 76 ? -4.305 -26.172 -19.203 1 95.31 76 GLU B O 1
ATOM 1441 N N . ALA B 1 77 ? -5.793 -26.594 -20.953 1 94.06 77 ALA B N 1
ATOM 1442 C CA . ALA B 1 77 ? -5.93 -28 -20.578 1 94.06 77 ALA B CA 1
ATOM 1443 C C . ALA B 1 77 ? -6.457 -28.141 -19.156 1 94.06 77 ALA B C 1
ATOM 1445 O O . ALA B 1 77 ? -7.539 -27.656 -18.844 1 94.06 77 ALA B O 1
ATOM 1446 N N . LYS B 1 78 ? -5.75 -28.781 -18.25 1 94 78 LYS B N 1
ATOM 1447 C CA . LYS B 1 78 ? -6.223 -29 -16.891 1 94 78 LYS B CA 1
ATOM 1448 C C . LYS B 1 78 ? -5.582 -28.031 -15.906 1 94 78 LYS B C 1
ATOM 1450 O O . LYS B 1 78 ? -5.719 -28.172 -14.695 1 94 78 LYS B O 1
ATOM 1455 N N . GLN B 1 79 ? -4.871 -27.031 -16.422 1 95.88 79 GLN B N 1
ATOM 1456 C CA . GLN B 1 79 ? -4.152 -26.125 -15.547 1 95.88 79 GLN B CA 1
ATOM 1457 C C . GLN B 1 79 ? -4.734 -24.703 -15.625 1 95.88 79 GLN B C 1
ATOM 1459 O O . GLN B 1 79 ? -5.145 -24.266 -16.688 1 95.88 79 GLN B O 1
ATOM 1464 N N . ILE B 1 80 ? -4.805 -24.078 -14.453 1 97.31 80 ILE B N 1
ATOM 1465 C CA . ILE B 1 80 ? -5.195 -22.672 -14.375 1 97.31 80 ILE B CA 1
ATOM 1466 C C . ILE B 1 80 ? -3.955 -21.797 -14.227 1 97.31 80 ILE B C 1
ATOM 1468 O O . ILE B 1 80 ? -3.107 -22.047 -13.367 1 97.31 80 ILE B O 1
ATOM 1472 N N . TYR B 1 81 ? -3.861 -20.797 -15.078 1 97.94 81 TYR B N 1
ATOM 1473 C CA . TYR B 1 81 ? -2.744 -19.859 -15.055 1 97.94 81 TYR B CA 1
ATOM 1474 C C . TYR B 1 81 ? -3.197 -18.484 -14.57 1 97.94 81 TYR B C 1
ATOM 1476 O O . TYR B 1 81 ? -4.293 -18.031 -14.914 1 97.94 81 TYR B O 1
ATOM 1484 N N . TYR B 1 82 ? -2.307 -17.891 -13.789 1 97.62 82 TYR B N 1
ATOM 1485 C CA . TYR B 1 82 ? -2.559 -16.547 -13.289 1 97.62 82 TYR B CA 1
ATOM 1486 C C . TYR B 1 82 ? -1.586 -15.539 -13.898 1 97.62 82 TYR B C 1
ATOM 1488 O O . TYR B 1 82 ? -0.405 -15.844 -14.078 1 97.62 82 TYR B O 1
ATOM 1496 N N . ARG B 1 83 ? -2.047 -14.32 -14.141 1 95.31 83 ARG B N 1
ATOM 1497 C CA . ARG B 1 83 ? -1.201 -13.188 -14.516 1 95.31 83 ARG B CA 1
ATOM 1498 C C . ARG B 1 83 ? -1.693 -11.898 -13.867 1 95.31 83 ARG B C 1
ATOM 1500 O O . ARG B 1 83 ? -2.869 -11.781 -13.516 1 95.31 83 ARG B O 1
ATOM 1507 N N . LEU B 1 84 ? -0.763 -11 -13.688 1 93.62 84 LEU B N 1
ATOM 1508 C CA . LEU B 1 84 ? -1.108 -9.695 -13.148 1 93.62 84 LEU B CA 1
ATOM 1509 C C . LEU B 1 84 ? -1.863 -8.859 -14.18 1 93.62 84 LEU B C 1
ATOM 1511 O O . LEU B 1 84 ? -1.498 -8.844 -15.352 1 93.62 84 LEU B O 1
ATOM 1515 N N . VAL B 1 85 ? -2.996 -8.281 -13.742 1 89.94 85 VAL B N 1
ATOM 1516 C CA . VAL B 1 85 ? -3.74 -7.383 -14.617 1 89.94 85 VAL B CA 1
ATOM 1517 C C . VAL B 1 85 ? -3.004 -6.051 -14.734 1 89.94 85 VAL B C 1
ATOM 1519 O O . VAL B 1 85 ? -2.486 -5.531 -13.742 1 89.94 85 VAL B O 1
ATOM 1522 N N . GLU B 1 86 ? -2.814 -5.574 -16.016 1 75.19 86 GLU B N 1
ATOM 1523 C CA . GLU B 1 86 ? -2.16 -4.293 -16.25 1 75.19 86 GLU B CA 1
ATOM 1524 C C . GLU B 1 86 ? -3.025 -3.131 -15.781 1 75.19 86 GLU B C 1
ATOM 1526 O O . GLU B 1 86 ? -3.885 -2.646 -16.516 1 75.19 86 GLU B O 1
ATOM 1531 N N . THR B 1 87 ? -2.994 -2.957 -14.5 1 79.81 87 THR B N 1
ATOM 1532 C CA . THR B 1 87 ? -3.785 -1.886 -13.906 1 79.81 87 THR B CA 1
ATOM 1533 C C . THR B 1 87 ? -2.949 -1.082 -12.914 1 79.81 87 THR B C 1
ATOM 1535 O O . THR B 1 87 ? -1.719 -1.163 -12.922 1 79.81 87 THR B O 1
ATOM 1538 N N . LYS B 1 88 ? -3.518 -0.199 -12.25 1 80.06 88 LYS B N 1
ATOM 1539 C CA . LYS B 1 88 ? -2.926 0.575 -11.164 1 80.06 88 LYS B CA 1
ATOM 1540 C C . LYS B 1 88 ? -2.229 -0.335 -10.156 1 80.06 88 LYS B C 1
ATOM 1542 O O . LYS B 1 88 ? -1.172 0.011 -9.625 1 80.06 88 LYS B O 1
ATOM 1547 N N . ALA B 1 89 ? -2.703 -1.538 -10.094 1 83.75 89 ALA B N 1
ATOM 1548 C CA . ALA B 1 89 ? -2.117 -2.512 -9.172 1 83.75 89 ALA B CA 1
ATOM 1549 C C . ALA B 1 89 ? -0.733 -2.947 -9.648 1 83.75 89 ALA B C 1
ATOM 1551 O O . ALA B 1 89 ? 0.197 -3.062 -8.844 1 83.75 89 ALA B O 1
ATOM 1552 N N . ALA B 1 90 ? -0.643 -3.143 -10.938 1 86.25 90 ALA B N 1
ATOM 1553 C CA . ALA B 1 90 ? 0.641 -3.549 -11.508 1 86.25 90 ALA B CA 1
ATOM 1554 C C . ALA B 1 90 ? 1.695 -2.463 -11.305 1 86.25 90 ALA B C 1
ATOM 1556 O O . ALA B 1 90 ? 2.85 -2.762 -10.992 1 86.25 90 ALA B O 1
ATOM 1557 N N . LYS B 1 91 ? 1.276 -1.282 -11.461 1 88.5 91 LYS B N 1
ATOM 1558 C CA . LYS B 1 91 ? 2.184 -0.158 -11.258 1 88.5 91 LYS B CA 1
ATOM 1559 C C . LYS B 1 91 ? 2.631 -0.074 -9.797 1 88.5 91 LYS B C 1
ATOM 1561 O O . LYS B 1 91 ? 3.795 0.215 -9.516 1 88.5 91 LYS B O 1
ATOM 1566 N N . LEU B 1 92 ? 1.69 -0.305 -8.938 1 89.5 92 LEU B N 1
ATOM 1567 C CA . LEU B 1 92 ? 2.008 -0.284 -7.516 1 89.5 92 LEU B CA 1
ATOM 1568 C C . LEU B 1 92 ? 2.99 -1.395 -7.16 1 89.5 92 LEU B C 1
ATOM 1570 O O . LEU B 1 92 ? 3.969 -1.159 -6.445 1 89.5 92 LEU B O 1
ATOM 1574 N N . ILE B 1 93 ? 2.754 -2.514 -7.684 1 86.88 93 ILE B N 1
ATOM 1575 C CA . ILE B 1 93 ? 3.621 -3.656 -7.414 1 86.88 93 ILE B CA 1
ATOM 1576 C C . ILE B 1 93 ? 5.023 -3.371 -7.941 1 86.88 93 ILE B C 1
ATOM 1578 O O . ILE B 1 93 ? 6.02 -3.676 -7.277 1 86.88 93 ILE B O 1
ATOM 1582 N N . ASP B 1 94 ? 5.141 -2.785 -9.094 1 86.31 94 ASP B N 1
ATOM 1583 C CA . ASP B 1 94 ? 6.434 -2.4 -9.656 1 86.31 94 ASP B CA 1
ATOM 1584 C C . ASP B 1 94 ? 7.145 -1.391 -8.758 1 86.31 94 ASP B C 1
ATOM 1586 O O . ASP B 1 94 ? 8.359 -1.47 -8.57 1 86.31 94 ASP B O 1
ATOM 1590 N N . ALA B 1 95 ? 6.395 -0.477 -8.305 1 87.12 95 ALA B N 1
ATOM 1591 C CA . ALA B 1 95 ? 6.965 0.516 -7.395 1 87.12 95 ALA B CA 1
ATOM 1592 C C . ALA B 1 95 ? 7.484 -0.141 -6.121 1 87.12 95 ALA B C 1
ATOM 1594 O O . ALA B 1 95 ? 8.57 0.201 -5.637 1 87.12 95 ALA B O 1
ATOM 1595 N N . LEU B 1 96 ? 6.688 -1.044 -5.57 1 85.81 96 LEU B N 1
ATOM 1596 C CA . LEU B 1 96 ? 7.098 -1.753 -4.359 1 85.81 96 LEU B CA 1
ATOM 1597 C C . LEU B 1 96 ? 8.406 -2.508 -4.59 1 85.81 96 LEU B C 1
ATOM 1599 O O . LEU B 1 96 ? 9.305 -2.467 -3.746 1 85.81 96 LEU B O 1
ATOM 1603 N N . TYR B 1 97 ? 8.484 -3.15 -5.73 1 81.25 97 TYR B N 1
ATOM 1604 C CA . TYR B 1 97 ? 9.703 -3.869 -6.078 1 81.25 97 TYR B CA 1
ATOM 1605 C C . TYR B 1 97 ? 10.898 -2.922 -6.137 1 81.25 97 TYR B C 1
ATOM 1607 O O . TYR B 1 97 ? 11.977 -3.234 -5.621 1 81.25 97 TYR B O 1
ATOM 1615 N N . GLY B 1 98 ? 10.742 -1.821 -6.73 1 82.31 98 GLY B N 1
ATOM 1616 C CA . GLY B 1 98 ? 11.812 -0.839 -6.84 1 82.31 98 GLY B CA 1
ATOM 1617 C C . GLY B 1 98 ? 12.234 -0.27 -5.5 1 82.31 98 GLY B C 1
ATOM 1618 O O . GLY B 1 98 ? 13.422 -0.009 -5.277 1 82.31 98 GLY B O 1
ATOM 1619 N N . ILE B 1 99 ? 11.383 -0.094 -4.672 1 82.81 99 ILE B N 1
ATOM 1620 C CA . ILE B 1 99 ? 11.641 0.563 -3.395 1 82.81 99 ILE B CA 1
ATOM 1621 C C . ILE B 1 99 ? 12.227 -0.443 -2.406 1 82.81 99 ILE B C 1
ATOM 1623 O O . ILE B 1 99 ? 13.164 -0.127 -1.672 1 82.81 99 ILE B O 1
ATOM 1627 N N . PHE B 1 100 ? 11.719 -1.684 -2.441 1 78.31 100 PHE B N 1
ATOM 1628 C CA . PHE B 1 100 ? 12.023 -2.57 -1.326 1 78.31 100 PHE B CA 1
ATOM 1629 C C . PHE B 1 100 ? 12.93 -3.713 -1.777 1 78.31 100 PHE B C 1
ATOM 1631 O O . PHE B 1 100 ? 13.586 -4.355 -0.954 1 78.31 100 PHE B O 1
ATOM 1638 N N . CYS B 1 101 ? 12.805 -4.117 -2.885 1 68.06 101 CYS B N 1
ATOM 1639 C CA . CYS B 1 101 ? 13.578 -5.277 -3.314 1 68.06 101 CYS B CA 1
ATOM 1640 C C . CYS B 1 101 ? 14.852 -4.848 -4.035 1 68.06 101 CYS B C 1
ATOM 1642 O O . CYS B 1 101 ? 15.859 -5.555 -3.998 1 68.06 101 CYS B O 1
ATOM 1644 N N . LYS B 1 102 ? 14.742 -3.893 -4.91 1 62.12 102 LYS B N 1
ATOM 1645 C CA . LYS B 1 102 ? 15.938 -3.441 -5.609 1 62.12 102 LYS B CA 1
ATOM 1646 C C . LYS B 1 102 ? 16.906 -2.762 -4.652 1 62.12 102 LYS B C 1
ATOM 1648 O O . LYS B 1 102 ? 18.125 -2.869 -4.816 1 62.12 102 LYS B O 1
ATOM 1653 N N . GLU B 1 103 ? 16.391 -1.9 -3.754 1 54.03 103 GLU B N 1
ATOM 1654 C CA . GLU B 1 103 ? 17.344 -1.264 -2.846 1 54.03 103 GLU B CA 1
ATOM 1655 C C . GLU B 1 103 ? 17.969 -2.283 -1.896 1 54.03 103 GLU B C 1
ATOM 1657 O O . GLU B 1 103 ? 19.047 -2.047 -1.347 1 54.03 103 GLU B O 1
ATOM 1662 N N . GLY B 1 104 ? 17.344 -3.275 -1.509 1 46.19 104 GLY B N 1
ATOM 1663 C CA . GLY B 1 104 ? 18.031 -4.266 -0.693 1 46.19 104 GLY B CA 1
ATOM 1664 C C . GLY B 1 104 ? 19.234 -4.871 -1.378 1 46.19 104 GLY B C 1
ATOM 1665 O O . GLY B 1 104 ? 20 -5.617 -0.76 1 46.19 104 GLY B O 1
ATOM 1666 N N . THR B 1 105 ? 19.25 -5 -2.658 1 39.59 105 THR B N 1
ATOM 1667 C CA . THR B 1 105 ? 20.453 -5.57 -3.26 1 39.59 105 THR B CA 1
ATOM 1668 C C . THR B 1 105 ? 21.641 -4.625 -3.098 1 39.59 105 THR B C 1
ATOM 1670 O O . THR B 1 105 ? 22.797 -5.043 -3.203 1 39.59 105 THR B O 1
ATOM 1673 N N . ASP B 1 106 ? 21.484 -3.385 -3.064 1 35.66 106 ASP B N 1
ATOM 1674 C CA . ASP B 1 106 ? 22.719 -2.623 -2.965 1 35.66 106 ASP B CA 1
ATOM 1675 C C . ASP B 1 106 ? 23.312 -2.713 -1.56 1 35.66 106 ASP B C 1
ATOM 1677 O O . ASP B 1 106 ? 24.328 -2.082 -1.265 1 35.66 106 ASP B O 1
ATOM 1681 N N . SER B 1 107 ? 22.844 -3.416 -0.539 1 28.95 107 SER B N 1
ATOM 1682 C CA . SER B 1 107 ? 23.953 -3.574 0.396 1 28.95 107 SER B CA 1
ATOM 1683 C C . SER B 1 107 ? 25.016 -4.52 -0.159 1 28.95 107 SER B C 1
ATOM 1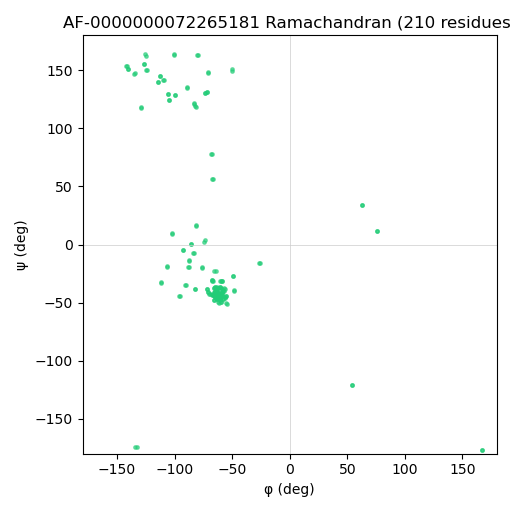685 O O . SER B 1 107 ? 24.688 -5.543 -0.764 1 28.95 107 SER B O 1
#